Protein AF-A0A381L878-F1 (afdb_monomer_lite)

Radius of gyration: 31.37 Å; chains: 1; bounding box: 64×78×71 Å

pLDDT: mean 72.98, std 20.97, range [26.59, 93.62]

Foldseek 3Di:
DDDDDDDDDDDDDDDPDDPPDPPDPDDDDDDDDDDDDDDDDDDPDPPLRVLLVVLVVLADPVLVVVVVVVVVCVVVLQPPPPPPQDCWDDQDNDTAHSLLVSLLVSCCVPVNDVPLVVSCVSSVPDDSVSSNSVSVVVVVVLVVVPPPDPPDDSPVPPPPDPDDPPSVVVSSVSNVSNVVSVVVVVVVVVLCVVPPPPSDDDPVSVVVVVVVVVVVVVVVVVCVVCVPVPPPPD

Sequence (234 aa):
MESCSKLNHSSAGYVVAAVDNFEPLTLPTQGKPCKKRQPKKKRTLEGCEIRSKRLRPYHSYEYRSILNTEIQHAACKSTQNDLPRPHNSQIGLSIWSTEEKHAFFEALASLGRDSVEEIARRIKTKSQLEVQEYISVLLSSIKQLKPHSSALLPIFEIPFATEISDKCCAILEISSDAISANQECAEVEIEKEKWGNIWLITNDICQQLDTRKKLVREAESIKKKLPAANIFNL

Secondary structure (DSSP, 8-state):
--------------------------------PPP-----------HHHHHHHHHGGG--HHHHHHHHHHHHHHHH----TTSPPPPPEEETTEEE-HHHHHHHHHHHHHH-TT-HHHHHHHHSSS-HHHHHHHHHHHHHHHHHTTTT-TTS--TTTS-TT-PPPHHHHHHHHHHHHHHHHHHHHHHHHHHHHHHGGGSS--HHHHHHHHHHHHHHHHHHHHHHH-GGGGG---

Structure (mmCIF, N/CA/C/O backbone):
data_AF-A0A381L878-F1
#
_entry.id   AF-A0A381L878-F1
#
loop_
_atom_site.group_PDB
_atom_site.id
_atom_site.type_symbol
_atom_site.label_atom_id
_atom_site.label_alt_id
_atom_site.label_comp_id
_atom_site.label_asym_id
_atom_site.label_entity_id
_atom_site.label_seq_id
_atom_site.pdbx_PDB_ins_code
_atom_site.Cartn_x
_atom_site.Cartn_y
_atom_site.Cartn_z
_atom_site.occupancy
_atom_site.B_iso_or_equiv
_atom_site.auth_seq_id
_atom_site.auth_comp_id
_atom_site.auth_asym_id
_atom_site.auth_atom_id
_atom_site.pdbx_PDB_model_num
ATOM 1 N N . MET A 1 1 ? 36.277 20.416 6.375 1.00 34.75 1 MET A N 1
ATOM 2 C CA . MET A 1 1 ? 36.768 20.107 7.733 1.00 34.75 1 MET A CA 1
ATOM 3 C C . MET A 1 1 ? 35.553 19.639 8.516 1.00 34.75 1 MET A C 1
ATOM 5 O O . MET A 1 1 ? 34.728 20.455 8.881 1.00 34.75 1 MET A O 1
ATOM 9 N N . GLU A 1 2 ? 35.165 18.381 8.328 1.00 36.91 2 GLU A N 1
ATOM 10 C CA . GLU A 1 2 ? 35.594 17.203 9.113 1.00 36.91 2 GLU A CA 1
ATOM 11 C C . GLU A 1 2 ? 34.580 16.884 10.219 1.00 36.91 2 GLU A C 1
ATOM 13 O O . GLU A 1 2 ? 34.588 17.509 11.272 1.00 36.91 2 GLU A O 1
ATOM 18 N N . SER A 1 3 ? 33.717 15.892 9.969 1.00 32.38 3 SER A N 1
ATOM 19 C CA . SER A 1 3 ? 33.435 14.785 10.903 1.00 32.38 3 SER A CA 1
ATOM 20 C C . SER A 1 3 ? 32.237 13.964 10.423 1.00 32.38 3 SER A C 1
ATOM 22 O O . SER A 1 3 ? 31.101 14.210 10.809 1.00 32.38 3 SER A O 1
ATOM 24 N N . CYS A 1 4 ? 32.502 12.937 9.616 1.00 31.53 4 CYS A N 1
ATOM 25 C CA . CYS A 1 4 ? 31.646 11.754 9.552 1.00 31.53 4 CYS A CA 1
ATOM 26 C C . CYS A 1 4 ? 32.502 10.567 9.983 1.00 31.53 4 CYS A C 1
ATOM 28 O O . CYS A 1 4 ? 33.225 9.969 9.189 1.00 31.53 4 CYS A O 1
ATOM 30 N N . SER A 1 5 ? 32.452 10.269 11.277 1.00 38.56 5 SER A N 1
ATOM 31 C CA . SER A 1 5 ? 33.152 9.144 11.880 1.00 38.56 5 SER A CA 1
ATOM 32 C C . SER A 1 5 ? 32.189 7.972 12.039 1.00 38.56 5 SER A C 1
ATOM 34 O O . SER A 1 5 ? 31.341 7.985 12.921 1.00 38.56 5 SER A O 1
ATOM 36 N N . LYS A 1 6 ? 32.400 6.960 11.194 1.00 37.09 6 LYS A N 1
ATOM 37 C CA . LYS A 1 6 ? 32.361 5.522 11.509 1.00 37.09 6 LYS A CA 1
ATOM 38 C C . LYS A 1 6 ? 31.070 4.968 12.131 1.00 37.09 6 LYS A C 1
ATOM 40 O O . LYS A 1 6 ? 30.894 4.982 13.345 1.00 37.09 6 LYS A O 1
ATOM 45 N N . LEU A 1 7 ? 30.280 4.283 11.304 1.00 36.69 7 LEU A N 1
ATOM 46 C CA . LEU A 1 7 ? 29.522 3.114 11.750 1.00 36.69 7 LEU A CA 1
ATOM 47 C C . LEU A 1 7 ? 30.042 1.884 11.009 1.00 36.69 7 LEU A C 1
ATOM 49 O O . LEU A 1 7 ? 30.117 1.844 9.783 1.00 36.69 7 LEU A O 1
ATOM 53 N N . ASN A 1 8 ? 30.502 0.933 11.814 1.00 34.62 8 ASN A N 1
ATOM 54 C CA . ASN A 1 8 ? 31.202 -0.273 11.417 1.00 34.62 8 ASN A CA 1
ATOM 55 C C . ASN A 1 8 ? 30.280 -1.220 10.642 1.00 34.62 8 ASN A C 1
ATOM 57 O O . ASN A 1 8 ? 29.179 -1.533 11.091 1.00 34.62 8 ASN A O 1
ATOM 61 N N . HIS A 1 9 ? 30.784 -1.746 9.527 1.00 33.09 9 HIS A N 1
ATOM 62 C CA . HIS A 1 9 ? 30.236 -2.934 8.889 1.00 33.09 9 HIS A CA 1
ATOM 63 C C . HIS A 1 9 ? 30.446 -4.143 9.807 1.00 33.09 9 HIS A C 1
ATOM 65 O O . HIS A 1 9 ? 31.564 -4.633 9.956 1.00 33.09 9 HIS A O 1
ATOM 71 N N . SER A 1 10 ? 29.365 -4.627 10.417 1.00 30.66 10 SER A N 1
ATOM 72 C CA . SER A 1 10 ? 29.313 -5.977 10.969 1.00 30.66 10 SER A CA 1
ATOM 73 C C . SER A 1 10 ? 28.662 -6.882 9.928 1.00 30.66 10 SER A C 1
ATOM 75 O O . SER A 1 10 ? 27.463 -6.811 9.672 1.00 30.66 10 SER A O 1
ATOM 77 N N . SER A 1 11 ? 29.502 -7.680 9.274 1.00 35.81 11 SER A N 1
ATOM 78 C CA . SER A 1 11 ? 29.112 -8.782 8.401 1.00 35.81 11 SER A CA 1
ATOM 79 C C . SER A 1 11 ? 28.447 -9.871 9.245 1.00 35.81 11 SER A C 1
ATOM 81 O O . SER A 1 11 ? 29.134 -10.728 9.800 1.00 35.81 11 SER A O 1
ATOM 83 N N . ALA A 1 12 ? 27.120 -9.846 9.340 1.00 29.45 12 ALA A N 1
ATOM 84 C CA . ALA A 1 12 ? 26.337 -10.961 9.857 1.00 29.45 12 ALA A CA 1
ATOM 85 C C . ALA A 1 12 ? 25.787 -11.758 8.669 1.00 29.45 12 ALA A C 1
ATOM 87 O O . ALA A 1 12 ? 24.927 -11.285 7.928 1.00 29.45 12 ALA A O 1
ATOM 88 N N . GLY A 1 13 ? 26.339 -12.956 8.465 1.00 27.28 13 GLY A N 1
ATOM 89 C CA . GLY A 1 13 ? 25.845 -13.915 7.486 1.00 27.28 13 GL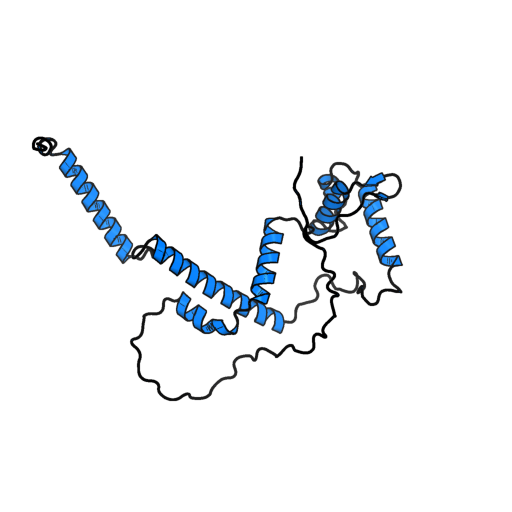Y A CA 1
ATOM 90 C C . GLY A 1 13 ? 24.386 -14.264 7.766 1.00 27.28 13 GLY A C 1
ATOM 91 O O . GLY A 1 13 ? 24.031 -14.644 8.881 1.00 27.28 13 GLY A O 1
ATOM 92 N N . TYR A 1 14 ? 23.546 -14.129 6.745 1.00 28.59 14 TYR A N 1
ATOM 93 C CA . TYR A 1 14 ? 22.165 -14.579 6.789 1.00 28.59 14 TYR A CA 1
ATOM 94 C C . TYR A 1 14 ? 22.152 -16.103 6.653 1.00 28.59 14 TYR A C 1
ATOM 96 O O . TYR A 1 14 ? 22.354 -16.654 5.571 1.00 28.59 14 TYR A O 1
ATOM 104 N N . VAL A 1 15 ? 21.970 -16.791 7.778 1.00 30.86 15 VAL A N 1
ATOM 105 C CA . VAL A 1 15 ? 21.621 -18.210 7.792 1.00 30.86 15 VAL A CA 1
ATOM 106 C C . VAL A 1 15 ? 20.140 -18.284 7.435 1.00 30.86 15 VAL A C 1
ATOM 108 O O . VAL A 1 15 ? 19.299 -17.773 8.172 1.00 30.86 15 VAL A O 1
ATOM 111 N N . VAL A 1 16 ? 19.830 -18.891 6.290 1.00 31.66 16 VAL A N 1
ATOM 112 C CA . VAL A 1 16 ? 18.461 -19.227 5.889 1.00 31.66 16 VAL A CA 1
ATOM 113 C C . VAL A 1 16 ? 17.936 -20.246 6.899 1.00 31.66 16 VAL A C 1
ATOM 115 O O . VAL A 1 16 ? 18.234 -21.436 6.815 1.00 31.66 16 VAL A O 1
ATOM 118 N N . ALA A 1 17 ? 17.211 -19.764 7.905 1.00 26.59 17 ALA A N 1
ATOM 119 C CA . ALA A 1 17 ? 16.444 -20.621 8.790 1.00 26.59 17 ALA A CA 1
ATOM 120 C C . ALA A 1 17 ? 15.245 -21.148 7.996 1.00 26.59 17 ALA A C 1
ATOM 122 O O . ALA A 1 17 ? 14.457 -20.373 7.452 1.00 26.59 17 ALA A O 1
ATOM 123 N N . ALA A 1 18 ? 15.161 -22.473 7.898 1.00 26.84 18 ALA A N 1
ATOM 124 C CA . ALA A 1 18 ? 14.039 -23.184 7.317 1.00 26.84 18 ALA A CA 1
ATOM 125 C C . ALA A 1 18 ? 12.716 -22.650 7.886 1.00 26.84 18 ALA A C 1
ATOM 127 O O . ALA A 1 18 ? 12.539 -22.545 9.101 1.00 26.84 18 ALA A O 1
ATOM 128 N N . VAL A 1 19 ? 11.794 -22.318 6.986 1.00 36.72 19 VAL A N 1
ATOM 129 C CA . VAL A 1 19 ? 10.409 -21.933 7.279 1.00 36.72 19 VAL A CA 1
ATOM 130 C C . VAL A 1 19 ? 9.580 -23.160 7.669 1.00 36.72 19 VAL A C 1
ATOM 132 O O . VAL A 1 19 ? 8.539 -23.433 7.091 1.00 36.72 19 VAL A O 1
ATOM 135 N N . ASP A 1 20 ? 10.038 -23.894 8.676 1.00 31.22 20 ASP A N 1
ATOM 136 C CA . ASP A 1 20 ? 9.303 -24.995 9.291 1.00 31.22 20 ASP A CA 1
ATOM 137 C C . ASP A 1 20 ? 8.952 -24.583 10.717 1.00 31.22 20 ASP A C 1
ATOM 139 O O . ASP A 1 20 ? 9.600 -25.024 11.656 1.00 31.22 20 ASP A O 1
ATOM 143 N N . ASN A 1 21 ? 8.002 -23.652 10.869 1.00 35.38 21 ASN A N 1
ATOM 144 C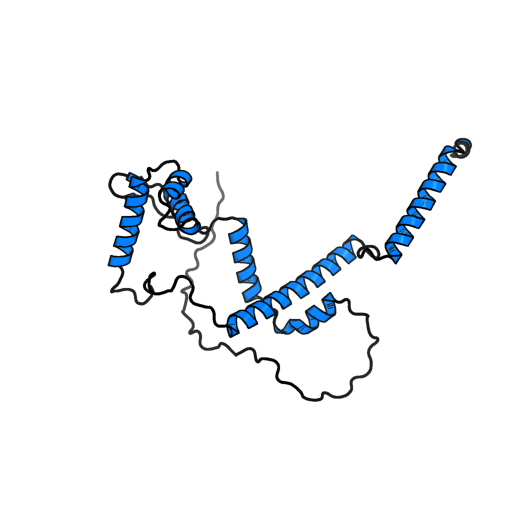 CA . ASN A 1 21 ? 7.183 -23.458 12.078 1.00 35.38 21 ASN A CA 1
ATOM 145 C C . ASN A 1 21 ? 6.173 -22.322 11.847 1.00 35.38 21 ASN A C 1
ATOM 147 O O . ASN A 1 21 ? 6.230 -21.264 12.472 1.00 35.38 21 ASN A O 1
ATOM 151 N N . PHE A 1 22 ? 5.227 -22.535 10.933 1.00 36.00 22 PHE A N 1
ATOM 152 C CA . PHE A 1 22 ? 3.986 -21.765 10.947 1.00 36.00 22 PHE A CA 1
ATOM 153 C C . PHE A 1 22 ? 3.012 -22.518 11.852 1.00 36.00 22 PHE A C 1
ATOM 155 O O . PHE A 1 22 ? 2.342 -23.451 11.413 1.00 36.00 22 PHE A O 1
ATOM 162 N N . GLU A 1 23 ? 2.987 -22.175 13.140 1.00 37.69 23 GLU A N 1
ATOM 163 C CA . GLU A 1 23 ? 1.947 -22.676 14.035 1.00 37.69 23 GLU A CA 1
ATOM 164 C C . GLU A 1 23 ? 0.612 -22.084 13.547 1.00 37.69 23 GLU A C 1
ATOM 166 O O . GLU A 1 23 ? 0.454 -20.859 13.515 1.00 37.69 23 GLU A O 1
ATOM 171 N N . PRO A 1 24 ? -0.331 -22.908 13.057 1.00 36.44 24 PRO A N 1
ATOM 172 C CA . PRO A 1 24 ? -1.528 -22.392 12.422 1.00 36.44 24 PRO A CA 1
ATOM 173 C C . PRO A 1 24 ? -2.387 -21.693 13.473 1.00 36.44 24 PRO A C 1
ATOM 175 O O . PRO A 1 24 ? -2.841 -22.319 14.432 1.00 36.44 24 PRO A O 1
ATOM 178 N N . LEU A 1 25 ? -2.647 -20.398 13.268 1.00 42.81 25 LEU A N 1
ATOM 179 C CA . LEU A 1 25 ? -3.656 -19.662 14.022 1.00 42.81 25 LEU A CA 1
ATOM 180 C C . LEU A 1 25 ? -4.995 -20.388 13.850 1.00 42.81 25 LEU A C 1
ATOM 182 O O . LEU A 1 25 ? -5.629 -20.348 12.795 1.00 42.81 25 LEU A O 1
ATOM 186 N N . THR A 1 26 ? -5.397 -21.117 14.887 1.00 43.50 26 THR A N 1
ATOM 187 C CA . THR A 1 26 ? -6.633 -21.891 14.896 1.00 43.50 26 THR A CA 1
ATOM 188 C C . THR A 1 26 ? -7.825 -20.950 14.824 1.00 43.50 26 THR A C 1
ATOM 190 O O . THR A 1 26 ? -8.004 -20.097 15.698 1.00 43.50 26 THR A O 1
ATOM 193 N N . LEU A 1 27 ? -8.673 -21.145 13.813 1.00 42.84 27 LEU A N 1
ATOM 194 C CA . LEU A 1 27 ? -9.993 -20.529 13.755 1.00 42.84 27 LEU A CA 1
ATOM 195 C C . LEU A 1 27 ? -10.791 -20.896 15.020 1.00 42.84 27 LEU A C 1
ATOM 197 O O . LEU A 1 27 ? -10.691 -22.030 15.507 1.00 42.84 27 LEU A O 1
ATOM 201 N N . PRO A 1 28 ? -11.586 -19.965 15.572 1.00 39.03 28 PRO A N 1
ATOM 202 C CA . PRO A 1 28 ? -12.268 -20.182 16.837 1.00 39.03 28 PRO A CA 1
ATOM 203 C C . PRO A 1 28 ? -13.277 -21.331 16.718 1.00 39.03 28 PRO A C 1
ATOM 205 O O . PRO A 1 28 ? -14.335 -21.201 16.106 1.00 39.03 28 PRO A O 1
ATOM 208 N N . THR A 1 29 ? -12.948 -22.459 17.348 1.00 38.47 29 THR A N 1
ATOM 209 C CA . THR A 1 29 ? -13.872 -23.574 17.573 1.00 38.47 29 THR A CA 1
ATOM 210 C C . THR A 1 29 ? -14.670 -23.297 18.847 1.00 38.47 29 THR A C 1
ATOM 212 O O . THR A 1 29 ? -14.118 -22.932 19.887 1.00 38.47 29 THR A O 1
ATOM 215 N N . GLN A 1 30 ? -15.990 -23.430 18.747 1.00 48.00 30 GLN A N 1
ATOM 216 C CA . GLN A 1 30 ? -16.963 -23.154 19.803 1.00 48.00 30 GLN A CA 1
ATOM 217 C C . GLN A 1 30 ? -16.756 -24.037 21.051 1.00 48.00 30 GLN A C 1
ATOM 219 O O . GLN A 1 30 ? -16.757 -25.260 20.965 1.00 48.00 30 GLN A O 1
ATOM 224 N N . GLY A 1 31 ? -16.705 -23.386 22.220 1.00 39.84 31 GLY A N 1
ATOM 225 C CA . GLY A 1 31 ? -17.329 -23.871 23.457 1.00 39.84 31 GLY A CA 1
ATOM 226 C C . GLY A 1 31 ? -16.491 -24.703 24.440 1.00 39.84 31 GLY A C 1
ATOM 227 O O . GLY A 1 31 ? -16.380 -25.916 24.305 1.00 39.84 31 GLY A O 1
ATOM 228 N N . LYS A 1 32 ? -16.085 -24.078 25.559 1.00 36.22 32 LYS A N 1
ATOM 229 C CA . LYS A 1 32 ? -16.027 -24.725 26.890 1.00 36.22 32 LYS A CA 1
ATOM 230 C C . LYS A 1 32 ? -16.524 -23.753 27.974 1.00 36.22 32 LYS A C 1
ATOM 232 O O . LYS A 1 32 ? -16.201 -22.565 27.903 1.00 36.22 32 LYS A O 1
ATOM 237 N N . PRO A 1 33 ? -17.299 -24.210 28.978 1.00 37.00 33 PRO A N 1
ATOM 238 C CA . PRO A 1 33 ? -17.872 -23.327 29.984 1.00 37.00 33 PRO A CA 1
ATOM 239 C C . PRO A 1 33 ? -16.839 -23.025 31.077 1.00 37.00 33 PRO A C 1
ATOM 241 O O . PRO A 1 33 ? -16.348 -23.928 31.754 1.00 37.00 33 PRO A O 1
ATOM 244 N N . CYS A 1 34 ? -16.527 -21.744 31.277 1.00 36.88 34 CYS A N 1
ATOM 245 C CA . CYS A 1 34 ? -15.648 -21.286 32.353 1.00 36.88 34 CYS A CA 1
ATOM 246 C C . CYS A 1 34 ? -16.447 -20.679 33.517 1.00 36.88 34 CYS A C 1
ATOM 248 O O . CYS A 1 34 ? -17.407 -19.933 33.337 1.00 36.88 34 CYS A O 1
ATOM 250 N N . LYS A 1 35 ? -16.023 -21.058 34.726 1.00 41.09 35 LYS A N 1
ATOM 251 C CA . LYS A 1 35 ? -16.680 -20.891 36.031 1.00 41.09 35 LYS A CA 1
ATOM 252 C C . LYS A 1 35 ? -17.023 -19.431 36.379 1.00 41.09 35 LYS A C 1
ATOM 254 O O . LYS A 1 35 ? -16.283 -18.504 36.055 1.00 41.09 35 LYS A O 1
ATOM 259 N N . LYS A 1 36 ? -18.140 -19.261 37.103 1.00 39.31 36 LYS A N 1
ATOM 260 C CA . LYS A 1 36 ? -18.730 -17.979 37.529 1.00 39.31 36 LYS A CA 1
ATOM 261 C C . LYS A 1 36 ? -17.716 -17.112 38.293 1.00 39.31 36 LYS A C 1
ATOM 263 O O . LYS A 1 36 ? -17.326 -17.444 39.409 1.00 39.31 36 LYS A O 1
ATOM 268 N N . ARG A 1 37 ? -17.318 -15.985 37.693 1.00 49.59 37 ARG A N 1
ATOM 269 C CA . ARG A 1 37 ? -16.545 -14.907 38.330 1.00 49.59 37 ARG A CA 1
ATOM 270 C C . ARG A 1 37 ? -17.494 -13.799 38.801 1.00 49.59 37 ARG A C 1
ATOM 272 O O . ARG A 1 37 ? -18.422 -13.437 38.085 1.00 49.59 37 ARG A O 1
ATOM 279 N N . GLN A 1 38 ? -17.240 -13.291 40.007 1.00 45.56 38 GLN A N 1
ATOM 280 C CA . GLN A 1 38 ? -17.982 -12.216 40.683 1.00 45.56 38 GLN A CA 1
ATOM 281 C C . GLN A 1 38 ? -18.116 -10.949 39.806 1.00 45.56 38 GLN A C 1
ATOM 283 O O . GLN A 1 38 ? -17.193 -10.642 39.040 1.00 45.56 38 GLN A O 1
ATOM 288 N N . PRO A 1 39 ? -19.224 -10.187 39.913 1.00 34.31 39 PRO A N 1
ATOM 289 C CA . PRO A 1 39 ? -19.508 -9.074 39.017 1.00 34.31 39 PRO A CA 1
ATOM 290 C C . PRO A 1 39 ? -18.647 -7.860 39.382 1.00 34.31 39 PRO A C 1
ATOM 292 O O . PRO A 1 39 ? -18.886 -7.170 40.370 1.00 34.31 39 PRO A O 1
ATOM 295 N N . LYS A 1 40 ? -17.640 -7.564 38.557 1.00 44.50 40 LYS A N 1
ATOM 296 C CA . LYS A 1 40 ? -16.977 -6.254 38.580 1.00 44.50 40 LYS A CA 1
ATOM 297 C C . LYS A 1 40 ? -17.911 -5.225 37.935 1.00 44.50 40 LYS A C 1
ATOM 299 O O . LYS A 1 40 ? -18.482 -5.503 36.881 1.00 44.50 40 LYS A O 1
ATOM 304 N N . LYS A 1 41 ? -18.058 -4.053 38.574 1.00 38.91 41 LYS A N 1
ATOM 305 C CA . LYS A 1 41 ? -18.787 -2.870 38.070 1.00 38.91 41 LYS A CA 1
ATOM 306 C C . LYS A 1 41 ? -18.537 -2.716 36.563 1.00 38.91 41 LYS A C 1
ATOM 308 O O . LYS A 1 41 ? -17.391 -2.530 36.151 1.00 38.91 41 LYS A O 1
ATOM 313 N N . LYS A 1 42 ? -19.594 -2.840 35.751 1.00 38.47 42 LYS A N 1
ATOM 314 C CA . LYS A 1 42 ? -19.522 -2.684 34.293 1.00 38.47 42 LYS A CA 1
ATOM 315 C C . LYS A 1 42 ? -19.124 -1.239 33.992 1.00 38.47 42 LYS A C 1
ATOM 317 O O . LYS A 1 42 ? -19.954 -0.344 34.084 1.00 38.47 42 LYS A O 1
ATOM 322 N N . ARG A 1 43 ? -17.851 -1.006 33.665 1.00 46.62 43 ARG A N 1
ATOM 323 C CA . ARG A 1 43 ? -17.463 0.192 32.913 1.00 46.62 43 ARG A CA 1
ATOM 324 C C . ARG A 1 43 ? -18.204 0.102 31.579 1.00 46.62 43 ARG A C 1
ATOM 326 O O . ARG A 1 43 ? -18.128 -0.949 30.941 1.00 46.62 43 ARG A O 1
ATOM 333 N N . THR A 1 44 ? -18.948 1.138 31.196 1.00 47.12 44 THR A N 1
ATOM 334 C CA . THR A 1 44 ? -19.461 1.260 29.827 1.00 47.12 44 THR A CA 1
ATOM 335 C C . THR A 1 44 ? -18.234 1.335 28.937 1.00 47.12 44 THR A C 1
ATOM 337 O O . THR A 1 44 ? -17.505 2.320 28.955 1.00 47.12 44 THR A O 1
ATOM 340 N N . LEU A 1 45 ? -17.927 0.223 28.285 1.00 56.12 45 LEU A N 1
ATOM 341 C CA . LEU A 1 45 ? -16.833 0.144 27.339 1.00 56.12 45 LEU A CA 1
ATOM 342 C C . LEU A 1 45 ? -17.290 0.876 26.087 1.00 56.12 45 LEU A C 1
ATOM 344 O O . LEU A 1 45 ? -18.346 0.541 25.549 1.00 56.12 45 LEU A O 1
ATOM 348 N N . GLU A 1 46 ? -16.530 1.875 25.653 1.00 66.19 46 GLU A N 1
ATOM 349 C CA . GLU A 1 46 ? -16.764 2.469 24.342 1.00 66.19 46 GLU A CA 1
ATOM 350 C C . GLU A 1 46 ? -16.599 1.410 23.249 1.00 66.19 46 GLU A C 1
ATOM 352 O O . GLU A 1 46 ? -15.903 0.405 23.431 1.00 66.19 46 GLU A O 1
ATOM 357 N N . GLY A 1 47 ? -17.284 1.611 22.120 1.00 71.31 47 GLY A N 1
ATOM 358 C CA . GLY A 1 47 ? -17.339 0.629 21.033 1.00 71.31 47 GLY A CA 1
ATOM 359 C C . GLY A 1 47 ? -15.951 0.173 20.574 1.00 71.31 47 GLY A C 1
ATOM 360 O O . GLY A 1 47 ? -15.735 -1.030 20.392 1.00 71.31 47 GLY A O 1
ATOM 361 N N . CYS A 1 48 ? -14.995 1.105 20.508 1.00 76.12 48 CYS A N 1
ATOM 362 C CA . CYS A 1 48 ? -13.608 0.826 20.148 1.00 76.12 48 CYS A CA 1
ATOM 363 C C . CYS A 1 48 ? -12.934 -0.138 21.145 1.00 76.12 48 CYS A C 1
ATOM 365 O O . CYS A 1 48 ? -12.318 -1.120 20.734 1.00 76.12 48 CYS A O 1
ATOM 367 N N . GLU A 1 49 ? -13.124 0.037 22.461 1.00 79.25 49 GLU A N 1
ATOM 368 C CA . GLU A 1 49 ? -12.533 -0.832 23.491 1.00 79.25 49 GLU A CA 1
ATOM 369 C C . GLU A 1 49 ? -13.090 -2.263 23.458 1.00 79.25 49 GLU A C 1
ATOM 371 O O . GLU A 1 49 ? -12.393 -3.222 23.806 1.00 79.25 49 GLU A O 1
ATOM 376 N N . ILE A 1 50 ? -14.359 -2.427 23.075 1.00 82.44 50 ILE A N 1
ATOM 377 C CA . ILE A 1 50 ? -14.985 -3.748 22.925 1.00 82.44 50 ILE A CA 1
ATOM 378 C C . ILE A 1 50 ? -14.401 -4.455 21.700 1.00 82.44 50 ILE A C 1
ATOM 380 O O . ILE A 1 50 ? -14.015 -5.627 21.784 1.00 82.44 50 ILE A O 1
ATOM 384 N N . ARG A 1 51 ? -14.313 -3.736 20.574 1.00 82.94 51 ARG A N 1
ATOM 385 C CA . ARG A 1 51 ? -13.770 -4.255 19.316 1.00 82.94 51 ARG A CA 1
ATOM 386 C C . ARG A 1 51 ? -12.296 -4.626 19.468 1.00 82.94 51 ARG A C 1
ATOM 388 O O . ARG A 1 51 ? -11.934 -5.757 19.141 1.00 82.94 51 ARG A O 1
ATOM 395 N N . SER A 1 52 ? -11.479 -3.748 20.052 1.00 84.88 52 SER A N 1
ATOM 396 C CA . SER A 1 52 ? -10.051 -4.000 20.267 1.00 84.88 52 SER A CA 1
ATOM 397 C C . SER A 1 52 ? -9.826 -5.205 21.172 1.00 84.88 52 SER A C 1
ATOM 399 O O . SER A 1 52 ? -9.053 -6.088 20.815 1.00 84.88 52 SER A O 1
ATOM 401 N N . LYS A 1 53 ? -10.562 -5.338 22.289 1.00 86.56 53 LYS A N 1
ATOM 402 C CA . LYS A 1 53 ? -10.472 -6.506 23.191 1.00 86.56 53 LYS A CA 1
ATOM 403 C C . LYS A 1 53 ? -10.764 -7.832 22.501 1.00 86.56 53 LYS A C 1
ATOM 405 O O . LYS A 1 53 ? -10.076 -8.809 22.791 1.00 86.56 53 LYS A O 1
ATOM 410 N N . ARG A 1 54 ? -11.758 -7.872 21.611 1.00 87.00 54 ARG A N 1
ATOM 411 C CA . ARG A 1 54 ? -12.103 -9.078 20.847 1.00 87.00 54 ARG A CA 1
ATOM 412 C C . ARG A 1 54 ? -11.003 -9.461 19.854 1.00 87.00 54 ARG A C 1
ATOM 414 O O . ARG A 1 54 ? -10.767 -10.646 19.651 1.00 87.00 54 ARG A O 1
ATOM 421 N N . LEU A 1 55 ? -10.346 -8.469 19.259 1.00 88.75 55 LEU A N 1
ATOM 422 C CA . LEU A 1 55 ? -9.374 -8.660 18.182 1.00 88.75 55 LEU A CA 1
ATOM 423 C C . LEU A 1 55 ? -7.914 -8.730 18.654 1.00 88.75 55 LEU A C 1
ATOM 425 O O . LEU A 1 55 ? -7.040 -9.033 17.848 1.00 88.75 55 LEU A O 1
ATOM 429 N N . ARG A 1 56 ? -7.641 -8.536 19.955 1.00 85.81 56 ARG A N 1
ATOM 430 C CA . ARG A 1 56 ? -6.286 -8.629 20.542 1.00 85.81 56 ARG A CA 1
ATOM 431 C C . ARG A 1 56 ? -5.456 -9.827 20.066 1.00 85.81 56 ARG A C 1
ATOM 433 O O . ARG A 1 56 ? -4.284 -9.602 19.786 1.00 85.81 56 ARG A O 1
ATOM 440 N N . PRO A 1 57 ? -5.997 -11.060 19.967 1.00 88.06 57 PRO A N 1
ATOM 441 C CA . PRO A 1 57 ? -5.195 -12.216 19.560 1.00 88.06 57 PRO A CA 1
ATOM 442 C C . PRO A 1 57 ? -4.642 -12.123 18.133 1.00 88.06 57 PRO A C 1
ATOM 444 O O . PRO A 1 57 ? -3.670 -12.795 17.820 1.00 88.06 57 PRO A O 1
ATOM 447 N N . TYR A 1 58 ? -5.254 -11.303 17.280 1.00 88.44 58 TYR A N 1
ATOM 448 C CA . TYR A 1 58 ? -4.916 -11.194 15.861 1.00 88.44 58 TYR A CA 1
ATOM 449 C C . TYR A 1 58 ? -4.055 -9.970 15.535 1.00 88.44 58 TYR A C 1
ATOM 451 O O . TYR A 1 58 ? -3.716 -9.734 14.374 1.00 88.44 58 TYR A O 1
ATOM 459 N N . HIS A 1 59 ? -3.696 -9.181 16.550 1.00 88.50 59 HIS A N 1
ATOM 460 C CA . HIS A 1 59 ? -2.805 -8.046 16.384 1.00 88.50 59 HIS A CA 1
ATOM 461 C C . HIS A 1 59 ? -1.363 -8.535 16.184 1.00 88.50 59 HIS A C 1
ATOM 463 O O . HIS A 1 59 ? -0.671 -8.879 17.143 1.00 88.50 59 HIS A O 1
ATOM 469 N N . SER A 1 60 ? -0.910 -8.542 14.931 1.00 90.19 60 SER A N 1
ATOM 470 C CA . SER A 1 60 ? 0.446 -8.943 14.553 1.00 90.19 60 SER A CA 1
ATOM 471 C C . SER A 1 60 ? 1.365 -7.728 14.396 1.00 90.19 60 SER A C 1
ATOM 473 O O . SER A 1 60 ? 1.074 -6.803 13.634 1.00 90.19 60 SER A O 1
ATOM 475 N N . TYR A 1 61 ? 2.494 -7.736 15.111 1.00 89.50 61 TYR A N 1
ATOM 476 C CA . TYR A 1 61 ? 3.531 -6.705 14.986 1.00 89.50 61 TYR A CA 1
ATOM 477 C C . TYR A 1 61 ? 4.285 -6.803 13.657 1.00 89.50 61 TYR A C 1
ATOM 479 O O . TYR A 1 61 ? 4.569 -5.773 13.049 1.00 89.50 61 TYR A O 1
ATOM 487 N N . GLU A 1 62 ? 4.532 -8.022 13.175 1.00 89.88 62 GLU A N 1
ATOM 488 C CA . GLU A 1 62 ? 5.173 -8.266 11.878 1.00 89.88 62 GLU A CA 1
ATOM 489 C C . GLU A 1 62 ? 4.324 -7.705 10.737 1.00 89.88 62 GLU A C 1
ATOM 491 O O . GLU A 1 62 ? 4.814 -6.962 9.889 1.00 89.88 62 GLU A O 1
ATOM 496 N N . TYR A 1 63 ? 3.013 -7.965 10.776 1.00 90.38 63 TYR A N 1
ATOM 497 C CA . TYR A 1 63 ? 2.085 -7.422 9.787 1.00 90.38 63 TYR A CA 1
ATOM 498 C C . TYR A 1 63 ? 2.059 -5.888 9.813 1.00 90.38 63 TYR A C 1
ATOM 500 O O . TYR A 1 63 ? 2.101 -5.251 8.764 1.00 90.38 63 TYR A O 1
ATOM 508 N N . ARG A 1 64 ? 2.066 -5.274 11.006 1.00 92.06 64 ARG A N 1
ATOM 509 C CA . ARG A 1 64 ? 2.147 -3.812 11.148 1.00 92.06 64 ARG A CA 1
ATOM 510 C C . ARG A 1 64 ? 3.437 -3.240 10.551 1.00 92.06 64 ARG A C 1
ATOM 512 O O . ARG A 1 64 ? 3.394 -2.164 9.963 1.00 92.06 64 ARG A O 1
ATOM 519 N N . SER A 1 65 ? 4.567 -3.927 10.721 1.00 92.44 65 SER A N 1
ATOM 520 C CA . SER A 1 65 ? 5.854 -3.517 10.148 1.00 92.44 65 SER A CA 1
ATOM 521 C C . SER A 1 65 ? 5.786 -3.487 8.620 1.00 92.44 65 SER A C 1
ATOM 523 O O . SER A 1 65 ? 6.053 -2.451 8.015 1.00 92.44 65 SER A O 1
ATOM 525 N N . ILE A 1 66 ? 5.312 -4.582 8.014 1.00 90.81 66 ILE A N 1
ATOM 526 C CA . ILE A 1 66 ? 5.126 -4.701 6.561 1.00 90.81 66 ILE A CA 1
ATOM 527 C C . ILE A 1 66 ? 4.172 -3.615 6.050 1.00 90.81 66 ILE A C 1
ATOM 529 O O . ILE A 1 66 ? 4.501 -2.891 5.116 1.00 90.81 66 ILE A O 1
ATOM 533 N N . LEU A 1 67 ? 3.022 -3.443 6.707 1.00 91.12 67 LEU A N 1
ATOM 534 C CA . LEU A 1 67 ? 2.035 -2.429 6.340 1.00 91.12 67 LEU A CA 1
ATOM 535 C C . LEU A 1 67 ? 2.624 -1.012 6.368 1.00 91.12 67 LEU A C 1
ATOM 537 O O . LEU A 1 67 ? 2.376 -0.224 5.461 1.00 91.12 67 LEU A O 1
ATOM 541 N N . ASN A 1 68 ? 3.415 -0.677 7.388 1.00 92.38 68 ASN A N 1
ATOM 542 C CA . ASN A 1 68 ? 4.057 0.633 7.471 1.00 92.38 68 ASN A CA 1
ATOM 543 C C . ASN A 1 68 ? 5.050 0.856 6.327 1.00 92.38 68 ASN A C 1
ATOM 545 O O . ASN A 1 68 ? 5.076 1.952 5.769 1.00 92.38 68 ASN A O 1
ATOM 549 N N . THR A 1 69 ? 5.832 -0.160 5.961 1.00 88.56 69 THR A N 1
ATOM 550 C CA . THR A 1 69 ? 6.734 -0.098 4.803 1.00 88.56 69 THR A CA 1
ATOM 551 C C . THR A 1 69 ? 5.955 0.169 3.518 1.00 88.56 69 THR A C 1
ATOM 553 O O . THR A 1 69 ? 6.296 1.095 2.783 1.00 88.56 69 THR A O 1
ATOM 556 N N . GLU A 1 70 ? 4.855 -0.551 3.291 1.00 86.88 70 GLU A N 1
ATOM 557 C CA . GLU A 1 70 ? 3.996 -0.351 2.117 1.00 86.88 70 GLU A CA 1
ATOM 558 C C . GLU A 1 70 ? 3.345 1.039 2.093 1.00 86.88 70 GLU A C 1
ATOM 560 O O . GLU A 1 70 ? 3.274 1.678 1.044 1.00 86.88 70 GLU A O 1
ATOM 565 N N . ILE A 1 71 ? 2.932 1.568 3.250 1.00 90.12 71 ILE A N 1
ATOM 566 C CA . ILE A 1 71 ? 2.414 2.940 3.363 1.00 90.12 71 ILE A CA 1
ATOM 567 C C . ILE A 1 71 ? 3.490 3.961 2.975 1.00 90.12 71 ILE A C 1
ATOM 569 O O . ILE A 1 71 ? 3.197 4.899 2.231 1.00 90.12 71 ILE A O 1
ATOM 573 N N . GLN A 1 72 ? 4.729 3.796 3.452 1.00 87.62 72 GLN A N 1
ATOM 574 C CA . GLN A 1 72 ? 5.834 4.691 3.087 1.00 87.62 72 GLN A CA 1
ATOM 575 C C . GLN A 1 72 ? 6.145 4.606 1.594 1.00 87.62 72 GLN A C 1
ATOM 577 O O . GLN A 1 72 ? 6.289 5.629 0.928 1.00 87.62 72 GLN A O 1
ATOM 582 N N . HIS A 1 73 ? 6.180 3.396 1.050 1.00 79.88 73 HIS A N 1
ATOM 583 C CA . HIS A 1 73 ? 6.389 3.152 -0.367 1.00 79.88 73 HIS A CA 1
ATOM 584 C C . HIS A 1 73 ? 5.304 3.823 -1.232 1.00 79.88 73 HIS A C 1
ATOM 586 O O . HIS A 1 73 ? 5.617 4.561 -2.173 1.00 79.88 73 HIS A O 1
ATOM 592 N N . ALA A 1 74 ? 4.030 3.671 -0.854 1.00 84.50 74 ALA A N 1
ATOM 593 C CA . ALA A 1 74 ? 2.900 4.321 -1.513 1.00 84.50 74 ALA A CA 1
ATOM 594 C C . ALA A 1 74 ? 2.953 5.857 -1.404 1.00 84.50 74 ALA A C 1
ATOM 596 O O . ALA A 1 74 ? 2.661 6.557 -2.378 1.00 84.50 74 ALA A O 1
ATOM 597 N N . ALA A 1 75 ? 3.356 6.393 -0.247 1.00 86.50 75 ALA A N 1
ATOM 598 C CA . ALA A 1 75 ? 3.492 7.831 -0.027 1.00 86.50 75 ALA A CA 1
ATOM 599 C C . ALA A 1 75 ? 4.644 8.441 -0.843 1.00 86.50 75 ALA A C 1
ATOM 601 O O . ALA A 1 75 ? 4.486 9.507 -1.442 1.00 86.50 75 ALA A O 1
ATOM 602 N N . CYS A 1 76 ? 5.790 7.759 -0.901 1.00 73.50 76 CYS A N 1
ATOM 603 C CA . CYS A 1 76 ? 6.980 8.232 -1.603 1.00 73.50 76 CYS A CA 1
ATOM 604 C C . CYS A 1 76 ? 6.924 8.014 -3.121 1.00 73.50 76 CYS A C 1
ATOM 606 O O . CYS A 1 76 ? 7.718 8.630 -3.830 1.00 73.50 76 CYS A O 1
ATOM 608 N N . LYS A 1 77 ? 6.026 7.150 -3.631 1.00 66.06 77 LYS A N 1
ATOM 609 C CA . LYS A 1 77 ? 5.950 6.723 -5.048 1.00 66.06 77 LYS A CA 1
ATOM 610 C C . LYS A 1 77 ? 7.294 6.253 -5.632 1.00 66.06 77 LYS A C 1
ATOM 612 O O . LYS A 1 77 ? 7.444 6.191 -6.849 1.00 66.06 77 LYS A O 1
ATOM 617 N N . SER A 1 78 ? 8.269 5.951 -4.777 1.00 63.41 78 SER A N 1
ATOM 618 C CA . SER A 1 78 ? 9.628 5.575 -5.145 1.00 63.41 78 SER A CA 1
ATOM 619 C C . SER A 1 78 ? 9.859 4.161 -4.661 1.00 63.41 78 SER A C 1
ATOM 621 O O . SER A 1 78 ? 9.847 3.896 -3.459 1.00 63.41 78 SER A O 1
ATOM 623 N N . THR A 1 79 ? 10.042 3.254 -5.614 1.00 61.09 79 THR A N 1
ATOM 624 C CA . THR A 1 79 ? 10.085 1.817 -5.352 1.00 61.09 79 THR A CA 1
ATOM 625 C C . THR A 1 79 ? 11.480 1.268 -5.091 1.00 61.09 79 THR A C 1
ATOM 627 O O . THR A 1 79 ? 11.671 0.057 -5.059 1.00 61.09 79 THR A O 1
ATOM 630 N N . GLN A 1 80 ? 12.481 2.144 -4.972 1.00 58.41 80 GLN A N 1
ATOM 631 C CA . GLN A 1 80 ? 13.882 1.759 -5.170 1.00 58.41 80 GLN A CA 1
ATOM 632 C C . GLN A 1 80 ? 14.829 2.117 -4.034 1.00 58.41 80 GLN A C 1
ATOM 634 O O . GLN A 1 80 ? 16.027 1.892 -4.182 1.00 58.41 80 GLN A O 1
ATOM 639 N N . ASN A 1 81 ? 14.349 2.642 -2.905 1.00 57.69 81 ASN A N 1
ATOM 640 C CA . ASN A 1 81 ? 15.272 3.084 -1.856 1.00 57.69 81 ASN A CA 1
ATOM 641 C C . ASN A 1 81 ? 16.115 1.931 -1.264 1.00 57.69 81 ASN A C 1
ATOM 643 O O . ASN A 1 81 ? 17.214 2.179 -0.777 1.00 57.69 81 ASN A O 1
ATOM 647 N N . ASP A 1 82 ? 15.642 0.685 -1.390 1.00 58.56 82 ASP A N 1
ATOM 648 C CA . ASP A 1 82 ? 16.323 -0.517 -0.8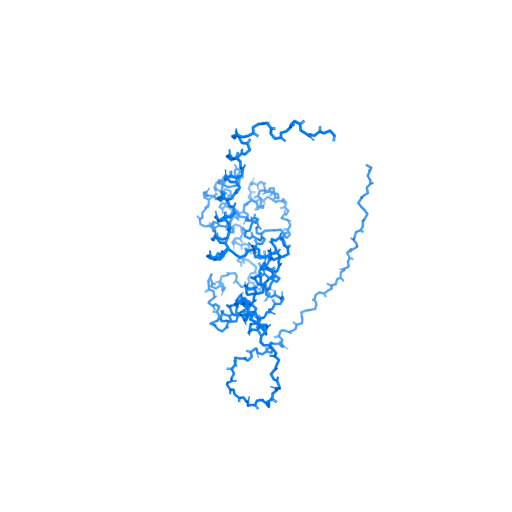88 1.00 58.56 82 ASP A CA 1
ATOM 649 C C . ASP A 1 82 ? 17.099 -1.299 -1.967 1.00 58.56 82 ASP A C 1
ATOM 651 O O . ASP A 1 82 ? 17.794 -2.267 -1.650 1.00 58.56 82 ASP A O 1
ATOM 655 N N . LEU A 1 83 ? 17.014 -0.906 -3.246 1.00 65.62 83 LEU A N 1
ATOM 656 C CA . LEU A 1 83 ? 17.771 -1.569 -4.311 1.00 65.62 83 LEU A CA 1
ATOM 657 C C . LEU A 1 83 ? 19.182 -0.974 -4.434 1.00 65.62 83 LEU A C 1
ATOM 659 O O . LEU A 1 83 ? 19.356 0.243 -4.321 1.00 65.62 83 LEU A O 1
ATOM 663 N N . PRO A 1 84 ? 20.211 -1.799 -4.718 1.00 69.75 84 PRO A N 1
ATOM 664 C CA . PRO A 1 84 ? 21.551 -1.299 -4.987 1.00 69.75 84 PRO A CA 1
ATOM 665 C C . PRO A 1 84 ? 21.520 -0.244 -6.092 1.00 69.75 84 PRO A C 1
ATOM 667 O O . PRO A 1 84 ? 20.996 -0.482 -7.183 1.00 69.75 84 PRO A O 1
ATOM 670 N N . ARG A 1 85 ? 22.103 0.925 -5.810 1.00 74.44 85 ARG A N 1
ATOM 671 C CA . ARG A 1 85 ? 22.187 2.027 -6.770 1.00 74.44 85 ARG A CA 1
ATOM 672 C C . ARG A 1 85 ? 22.872 1.531 -8.054 1.00 74.44 85 ARG A C 1
ATOM 674 O O . ARG A 1 85 ? 24.009 1.060 -7.976 1.00 74.44 85 ARG A O 1
ATOM 681 N N . PRO A 1 86 ? 22.223 1.632 -9.228 1.00 77.69 86 PRO A N 1
ATOM 682 C CA . PRO A 1 86 ? 22.799 1.124 -10.463 1.00 77.69 86 PRO A CA 1
ATOM 683 C C . PRO A 1 86 ? 24.041 1.933 -10.841 1.00 77.69 86 PRO A C 1
ATOM 685 O O . PRO A 1 86 ? 24.050 3.151 -10.725 1.00 77.69 86 PRO A O 1
ATOM 688 N N . HIS A 1 87 ? 25.086 1.269 -11.331 1.00 84.31 87 HIS A N 1
ATOM 689 C CA . HIS A 1 87 ? 26.265 1.957 -11.858 1.00 84.31 87 HIS A CA 1
ATOM 690 C C . HIS A 1 87 ? 25.979 2.570 -13.229 1.00 84.31 87 HIS A C 1
ATOM 692 O O . HIS A 1 87 ? 25.130 2.070 -13.973 1.00 84.31 87 HIS A O 1
ATOM 698 N N . ASN A 1 88 ? 26.739 3.597 -13.609 1.00 88.00 88 ASN A N 1
ATOM 699 C CA . ASN A 1 88 ? 26.737 4.096 -14.983 1.00 88.00 88 ASN A CA 1
ATOM 700 C C . ASN A 1 88 ? 27.130 2.959 -15.935 1.00 88.00 88 ASN A C 1
ATOM 702 O O . ASN A 1 88 ? 28.055 2.199 -15.646 1.00 88.00 88 ASN A O 1
ATOM 706 N N . SER A 1 89 ? 26.442 2.821 -17.066 1.00 89.06 89 SER A N 1
ATOM 707 C CA . SER A 1 89 ? 26.872 1.871 -18.095 1.00 89.06 89 SER A CA 1
ATOM 708 C C . SER A 1 89 ? 26.513 2.353 -19.485 1.00 89.06 89 SER A C 1
ATOM 710 O O . SER A 1 89 ? 25.636 3.193 -19.666 1.00 89.06 89 SER A O 1
ATOM 712 N N . GLN A 1 90 ? 27.188 1.781 -20.468 1.00 91.38 90 GLN A N 1
ATOM 713 C CA . GLN A 1 90 ? 26.875 1.987 -21.867 1.00 91.38 90 GLN A CA 1
ATOM 714 C C . GLN A 1 90 ? 25.953 0.864 -22.346 1.00 91.38 90 GLN A C 1
ATOM 716 O O . GLN A 1 90 ? 26.228 -0.310 -22.101 1.00 91.38 90 GLN A O 1
ATOM 7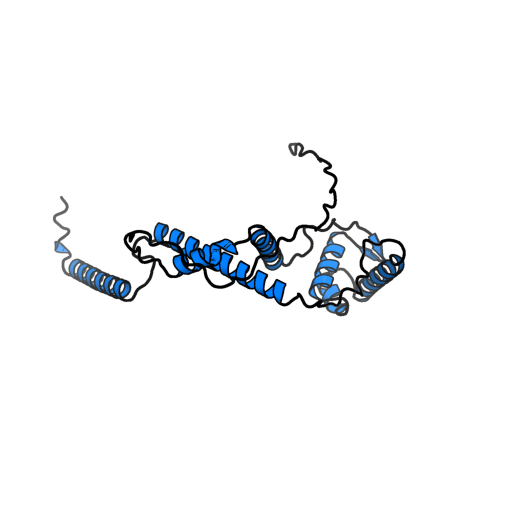21 N N . ILE A 1 91 ? 24.846 1.234 -22.984 1.00 88.44 91 ILE A N 1
ATOM 722 C CA . ILE A 1 91 ? 23.926 0.311 -23.650 1.00 88.44 91 ILE A CA 1
ATOM 723 C C . ILE A 1 91 ? 23.912 0.727 -25.113 1.00 88.44 91 ILE A C 1
ATOM 725 O O . ILE A 1 91 ? 23.537 1.856 -25.432 1.00 88.44 91 ILE A O 1
ATOM 729 N N . GLY A 1 92 ? 24.398 -0.162 -25.980 1.00 85.88 92 GLY A N 1
ATOM 730 C CA . GLY A 1 92 ? 24.605 0.153 -27.388 1.00 85.88 92 GLY A CA 1
ATOM 731 C C . GLY A 1 92 ? 25.553 1.338 -27.562 1.00 85.88 92 GLY A C 1
ATOM 732 O O . GLY A 1 92 ? 26.708 1.312 -27.126 1.00 85.88 92 GLY A O 1
ATOM 733 N N . LEU A 1 93 ? 25.043 2.399 -28.183 1.00 86.94 93 LEU A N 1
ATOM 734 C CA . LEU A 1 93 ? 25.771 3.650 -28.414 1.00 86.94 93 LEU A CA 1
ATOM 735 C C . LEU A 1 93 ? 25.463 4.737 -27.371 1.00 86.94 93 LEU A C 1
ATOM 737 O O . LEU A 1 93 ? 26.062 5.809 -27.419 1.00 86.94 93 LEU A O 1
ATOM 741 N N . SER A 1 94 ? 24.555 4.472 -26.427 1.00 89.94 94 SER A N 1
ATOM 742 C CA . SER A 1 94 ? 24.089 5.457 -25.452 1.00 89.94 94 SER A CA 1
ATOM 743 C C . SER A 1 94 ? 24.698 5.227 -24.068 1.00 89.94 94 SER A C 1
ATOM 745 O O . SER A 1 94 ? 24.783 4.098 -23.573 1.00 89.94 94 SER A O 1
ATOM 747 N N . ILE A 1 95 ? 25.119 6.314 -23.418 1.00 91.94 95 ILE A N 1
ATOM 748 C CA . ILE A 1 95 ? 25.638 6.298 -22.046 1.00 91.94 95 ILE A CA 1
ATOM 749 C C . ILE A 1 95 ? 24.477 6.567 -21.090 1.00 91.94 95 ILE A C 1
ATOM 751 O O . ILE A 1 95 ? 23.793 7.585 -21.201 1.00 91.94 95 ILE A O 1
ATOM 755 N N . TRP A 1 96 ? 24.283 5.656 -20.140 1.00 93.38 96 TRP A N 1
ATOM 756 C CA . TRP A 1 96 ? 23.243 5.733 -19.124 1.00 93.38 96 TRP A CA 1
ATOM 757 C C . TRP A 1 96 ? 23.845 6.077 -17.769 1.00 93.38 96 TRP A C 1
ATOM 759 O O . TRP A 1 96 ? 24.620 5.291 -17.206 1.00 93.38 96 TRP A O 1
ATOM 769 N N . SER A 1 97 ? 23.467 7.242 -17.244 1.00 91.69 97 SER A N 1
ATOM 770 C CA . SER A 1 97 ? 23.819 7.651 -15.887 1.00 91.69 97 SER A CA 1
ATOM 771 C C . SER A 1 97 ? 23.002 6.885 -14.843 1.00 91.69 97 SER A C 1
ATOM 773 O O . SER A 1 97 ? 21.965 6.281 -15.125 1.00 91.69 97 SER A O 1
ATOM 775 N N . THR A 1 98 ? 23.478 6.916 -13.606 1.00 89.62 98 THR A N 1
ATOM 776 C CA . THR A 1 98 ? 22.812 6.317 -12.448 1.00 89.62 98 THR A CA 1
ATOM 777 C C . THR A 1 98 ? 21.411 6.902 -12.241 1.00 89.62 98 THR A C 1
ATOM 779 O O . THR A 1 98 ? 20.458 6.172 -11.978 1.00 89.62 98 THR A O 1
ATOM 782 N N . GLU A 1 99 ? 21.277 8.216 -12.403 1.00 88.62 99 GLU A N 1
ATOM 783 C CA . GLU A 1 99 ? 20.027 8.964 -12.263 1.00 88.62 99 GLU A CA 1
ATOM 784 C C . GLU A 1 99 ? 19.044 8.606 -13.382 1.00 88.62 99 GLU A C 1
ATOM 786 O O . GLU A 1 99 ? 17.869 8.355 -13.117 1.00 88.62 99 GLU A O 1
ATOM 791 N N . GLU A 1 100 ? 19.531 8.516 -14.624 1.00 91.0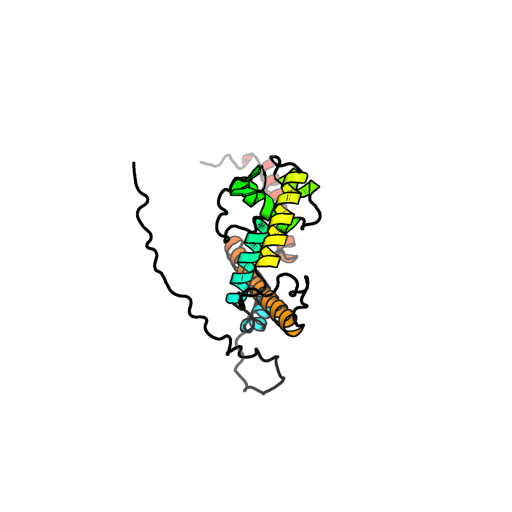0 100 GLU A N 1
ATOM 792 C CA . GLU A 1 100 ? 18.717 8.120 -15.779 1.00 91.00 100 GLU A CA 1
ATOM 793 C C . GLU A 1 100 ? 18.199 6.690 -15.633 1.00 91.00 100 GLU A C 1
ATOM 795 O O . GLU A 1 100 ? 17.037 6.415 -15.926 1.00 91.00 100 GLU A O 1
ATOM 800 N N . LYS A 1 101 ? 19.037 5.780 -15.125 1.00 90.50 101 LYS A N 1
ATOM 801 C CA . LYS A 1 101 ? 18.632 4.401 -14.836 1.00 90.50 101 LYS A CA 1
ATOM 802 C C . LYS A 1 101 ? 17.605 4.324 -13.724 1.00 90.50 101 LYS A C 1
ATOM 804 O O . LYS A 1 101 ? 16.649 3.569 -13.856 1.00 90.50 101 LYS A O 1
ATOM 809 N N . HIS A 1 102 ? 17.779 5.093 -12.653 1.00 88.00 102 HIS A N 1
ATOM 810 C CA . HIS A 1 102 ? 16.803 5.139 -11.568 1.00 88.00 102 HIS A CA 1
ATOM 811 C C . HIS A 1 102 ? 15.432 5.579 -12.099 1.00 88.00 102 HIS A C 1
ATOM 813 O O . HIS A 1 102 ? 14.439 4.875 -11.912 1.00 88.00 102 HIS A O 1
ATOM 819 N N . ALA A 1 103 ? 15.394 6.683 -12.855 1.00 88.62 103 ALA A N 1
ATOM 820 C CA . ALA A 1 103 ? 14.174 7.176 -13.491 1.00 88.62 103 ALA A CA 1
ATOM 821 C C . ALA A 1 103 ? 13.574 6.157 -14.477 1.00 88.62 103 ALA A C 1
ATOM 823 O O . ALA A 1 103 ? 12.358 5.977 -14.510 1.00 88.62 103 ALA A O 1
ATOM 824 N N . PHE A 1 104 ? 14.414 5.459 -15.247 1.00 90.94 104 PHE A N 1
ATOM 825 C CA . PHE A 1 104 ? 13.983 4.396 -16.152 1.00 90.94 104 PHE A CA 1
ATOM 826 C C . PHE A 1 104 ? 13.343 3.224 -15.407 1.00 90.94 104 PHE A C 1
ATOM 828 O O . PHE A 1 104 ? 12.245 2.814 -15.765 1.00 90.94 104 PHE A O 1
ATOM 835 N N . PHE A 1 105 ? 13.985 2.695 -14.364 1.00 88.75 105 PHE A N 1
ATOM 836 C CA . PHE A 1 105 ? 13.446 1.561 -13.614 1.00 88.75 105 PHE A CA 1
ATOM 837 C C . PHE A 1 105 ? 12.187 1.945 -12.821 1.00 88.75 105 PHE A C 1
ATOM 839 O O . PHE A 1 105 ? 11.285 1.124 -12.683 1.00 88.75 105 PHE A O 1
ATOM 846 N N . GLU A 1 106 ? 12.083 3.188 -12.341 1.00 86.38 106 GLU A N 1
ATOM 847 C CA . GLU A 1 106 ? 10.881 3.693 -11.661 1.00 86.38 106 GLU A CA 1
ATOM 848 C C . GLU A 1 106 ? 9.713 3.811 -12.654 1.00 86.38 106 GLU A C 1
ATOM 850 O O . GLU A 1 106 ? 8.585 3.391 -12.379 1.00 86.38 106 GLU A O 1
ATOM 855 N N . ALA A 1 107 ? 9.991 4.333 -13.852 1.00 88.12 107 ALA A N 1
ATOM 856 C CA . ALA A 1 107 ? 9.025 4.394 -14.942 1.00 88.12 107 ALA A CA 1
ATOM 857 C C . ALA A 1 107 ? 8.603 2.988 -15.400 1.00 88.12 107 ALA A C 1
ATOM 859 O O . ALA A 1 107 ? 7.418 2.738 -15.590 1.00 88.12 107 ALA A O 1
ATOM 860 N N . LEU A 1 108 ? 9.546 2.051 -15.510 1.00 88.69 108 LEU A N 1
ATOM 861 C CA . LEU A 1 108 ? 9.278 0.671 -15.909 1.00 88.69 108 LEU A CA 1
ATOM 862 C C . LEU A 1 108 ? 8.412 -0.071 -14.880 1.00 88.69 108 LEU A C 1
ATOM 864 O O . LEU A 1 108 ? 7.510 -0.809 -15.270 1.00 88.69 108 LEU A O 1
ATOM 868 N N . ALA A 1 109 ? 8.654 0.143 -13.582 1.00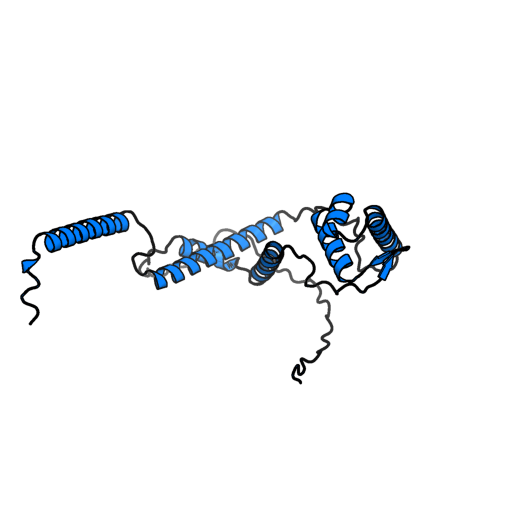 83.06 109 ALA A N 1
ATOM 869 C CA . ALA A 1 109 ? 7.870 -0.461 -12.504 1.00 83.06 109 ALA A CA 1
ATOM 870 C C . ALA A 1 109 ? 6.424 0.059 -12.452 1.00 83.06 109 ALA A C 1
ATOM 872 O O . ALA A 1 109 ? 5.520 -0.682 -12.078 1.00 83.06 109 ALA A O 1
ATOM 873 N N . SER A 1 110 ? 6.199 1.321 -12.832 1.00 80.56 110 SER A N 1
ATOM 874 C CA . SER A 1 110 ? 4.879 1.962 -12.766 1.00 80.56 110 SER A CA 1
ATOM 875 C C . SER A 1 110 ? 4.050 1.833 -14.048 1.00 80.56 110 SER A C 1
ATOM 877 O O . SER A 1 110 ? 2.835 1.679 -13.965 1.00 80.56 110 SER A O 1
ATOM 879 N N . LEU A 1 111 ? 4.683 1.901 -15.222 1.00 85.56 111 LEU A N 1
ATOM 880 C CA . LEU A 1 111 ? 4.010 1.926 -16.530 1.00 85.56 111 LEU A CA 1
ATOM 881 C C . LEU A 1 111 ? 4.024 0.560 -17.233 1.00 85.56 111 LEU A C 1
ATOM 883 O O . LEU A 1 111 ? 3.213 0.312 -18.122 1.00 85.56 111 LEU A O 1
ATOM 887 N N . GLY A 1 112 ? 4.938 -0.330 -16.841 1.00 82.31 112 GLY A N 1
ATOM 888 C CA . GLY A 1 112 ? 5.164 -1.604 -17.515 1.00 82.31 112 GLY A CA 1
ATOM 889 C C . GLY A 1 112 ? 6.018 -1.472 -18.779 1.00 82.31 112 GLY A C 1
ATOM 890 O O . GLY A 1 112 ? 6.396 -0.386 -19.211 1.00 82.31 112 GLY A O 1
ATOM 891 N N . ARG A 1 113 ? 6.367 -2.616 -19.377 1.00 83.88 113 ARG A N 1
ATOM 892 C CA . ARG A 1 113 ? 7.343 -2.693 -20.481 1.00 83.88 113 ARG A CA 1
ATOM 893 C C . ARG A 1 113 ? 6.843 -2.122 -21.814 1.00 83.88 113 ARG A C 1
ATOM 895 O O . ARG A 1 113 ? 7.660 -1.754 -22.650 1.00 83.88 113 ARG A O 1
ATOM 902 N N . ASP A 1 114 ? 5.528 -2.119 -22.027 1.00 84.06 114 ASP A N 1
ATOM 903 C CA . ASP A 1 114 ? 4.931 -1.832 -23.336 1.00 84.06 114 ASP A CA 1
ATOM 904 C C . ASP A 1 114 ? 4.765 -0.309 -23.568 1.00 84.06 114 ASP A C 1
ATOM 906 O O . ASP A 1 114 ? 4.648 0.142 -24.706 1.00 84.06 114 ASP A O 1
ATOM 910 N N . SER A 1 115 ? 4.864 0.507 -22.511 1.00 88.56 115 SER A N 1
ATOM 911 C CA . SER A 1 115 ? 4.690 1.969 -22.542 1.00 88.56 115 SER A CA 1
ATOM 912 C C . SER A 1 115 ? 6.001 2.736 -22.783 1.00 88.56 115 SER A C 1
ATOM 914 O O . SER A 1 115 ? 6.380 3.626 -22.018 1.00 88.56 115 SER A O 1
ATOM 916 N N . VAL A 1 116 ? 6.714 2.405 -23.866 1.00 92.06 116 VAL A N 1
ATOM 917 C CA . VAL A 1 116 ? 8.046 2.966 -24.197 1.00 92.06 116 VAL A CA 1
ATOM 918 C C . VAL A 1 116 ? 8.031 4.496 -24.332 1.00 92.06 116 VAL A C 1
ATOM 920 O O . VAL A 1 116 ? 8.944 5.175 -23.859 1.00 92.06 116 VAL A O 1
ATOM 923 N N . GLU A 1 117 ? 6.983 5.054 -24.941 1.00 91.81 117 GLU A N 1
ATOM 924 C CA . GLU A 1 117 ? 6.825 6.503 -25.113 1.00 91.81 117 GLU A CA 1
ATOM 925 C C . GLU A 1 117 ? 6.735 7.237 -23.770 1.00 91.81 117 GLU A C 1
ATOM 927 O O . GLU A 1 117 ? 7.397 8.256 -23.550 1.00 91.81 117 GLU A O 1
ATOM 932 N N . GLU A 1 118 ? 5.947 6.698 -22.843 1.00 89.62 118 GLU A N 1
ATOM 933 C CA . GLU A 1 118 ? 5.738 7.313 -21.538 1.00 89.62 118 GLU A CA 1
ATOM 934 C C . GLU A 1 118 ? 6.985 7.218 -20.659 1.00 89.62 118 GLU A C 1
ATOM 936 O O . GLU A 1 118 ? 7.299 8.169 -19.935 1.00 89.62 118 GLU A O 1
ATOM 941 N N . ILE A 1 119 ? 7.729 6.114 -20.776 1.00 92.00 119 ILE A N 1
ATOM 942 C CA . ILE A 1 119 ? 9.019 5.927 -20.108 1.00 92.00 119 ILE A CA 1
ATOM 943 C C . ILE A 1 119 ? 10.033 6.958 -20.616 1.00 92.00 119 ILE A C 1
ATOM 945 O O . ILE A 1 119 ? 10.646 7.661 -19.808 1.00 92.00 119 ILE A O 1
ATOM 949 N N . ALA A 1 120 ? 10.168 7.119 -21.936 1.00 92.81 120 ALA A N 1
ATOM 950 C CA . ALA A 1 120 ? 11.066 8.115 -22.524 1.00 92.81 120 ALA A CA 1
ATOM 951 C C . ALA A 1 120 ? 10.716 9.539 -22.057 1.00 92.81 120 ALA A C 1
ATOM 953 O O . ALA A 1 120 ? 11.590 10.301 -21.633 1.00 92.81 120 ALA A O 1
ATOM 954 N N . ARG A 1 121 ? 9.419 9.875 -22.017 1.00 91.12 121 ARG A N 1
ATOM 955 C CA . ARG A 1 121 ? 8.926 11.159 -21.495 1.00 91.12 121 ARG A CA 1
ATOM 956 C C . ARG A 1 121 ? 9.288 11.380 -20.021 1.00 91.12 121 ARG A C 1
ATOM 958 O O . ARG A 1 121 ? 9.544 12.518 -19.627 1.00 91.12 121 ARG A O 1
ATOM 965 N N . ARG A 1 122 ? 9.305 10.326 -19.199 1.00 88.44 122 ARG A N 1
ATOM 966 C CA . ARG A 1 122 ? 9.634 10.418 -17.767 1.00 88.44 122 ARG A CA 1
ATOM 967 C C . ARG A 1 122 ? 11.134 10.608 -17.521 1.00 88.44 122 ARG A C 1
ATOM 969 O O . ARG A 1 122 ? 11.496 11.360 -16.621 1.00 88.44 122 ARG A O 1
ATOM 976 N N . ILE A 1 123 ? 11.981 10.008 -18.359 1.00 90.50 123 ILE A N 1
ATOM 977 C CA . ILE A 1 123 ? 13.448 10.158 -18.322 1.00 90.50 123 ILE A CA 1
ATOM 978 C C . ILE A 1 123 ? 13.885 11.521 -18.883 1.00 90.50 123 ILE A C 1
ATOM 980 O O . ILE A 1 123 ? 14.834 12.116 -18.379 1.00 90.50 123 ILE A O 1
ATOM 984 N N . LYS A 1 124 ? 13.177 12.041 -19.898 1.00 89.62 124 LYS A N 1
ATOM 985 C CA . LYS A 1 124 ? 13.410 13.319 -20.609 1.00 89.62 124 LYS A CA 1
ATOM 986 C C . LYS A 1 124 ? 14.707 13.411 -21.421 1.00 89.62 124 LYS A C 1
ATOM 988 O O . LYS A 1 124 ? 14.736 14.160 -22.391 1.00 89.62 124 LYS A O 1
ATOM 993 N N . THR A 1 125 ? 15.762 12.694 -21.044 1.00 90.75 125 THR A N 1
ATOM 994 C CA . THR A 1 125 ? 17.090 12.772 -21.680 1.00 90.75 125 THR A CA 1
ATOM 995 C C . THR A 1 125 ? 17.331 11.720 -22.760 1.00 90.75 125 THR A C 1
ATOM 997 O O . THR A 1 125 ? 18.263 11.871 -23.546 1.00 90.75 125 THR A O 1
ATOM 1000 N N . LYS A 1 126 ? 16.517 10.661 -22.804 1.00 91.25 126 LYS A N 1
ATOM 1001 C CA . LYS A 1 126 ? 16.675 9.520 -23.715 1.00 91.25 126 LYS A CA 1
ATOM 1002 C C . LYS A 1 126 ? 15.502 9.419 -24.685 1.00 91.25 126 LYS A C 1
ATOM 1004 O O . LYS A 1 126 ? 14.358 9.707 -24.335 1.00 91.25 126 LYS A O 1
ATOM 1009 N N . SER A 1 127 ? 15.800 9.002 -25.908 1.00 91.94 127 SER A N 1
ATOM 1010 C CA . SER A 1 127 ? 14.827 8.763 -26.972 1.00 91.94 127 SER A CA 1
ATOM 1011 C C . SER A 1 127 ? 14.079 7.440 -26.776 1.00 91.94 127 SER A C 1
ATOM 1013 O O . SER A 1 127 ? 14.542 6.530 -26.088 1.00 91.94 127 SER A O 1
ATOM 1015 N N . GLN A 1 128 ? 12.923 7.305 -27.430 1.00 93.06 128 GLN A N 1
ATOM 1016 C CA . GLN A 1 128 ? 12.119 6.076 -27.388 1.00 93.06 128 GLN A CA 1
ATOM 1017 C C . GLN A 1 128 ? 12.909 4.846 -27.867 1.00 93.06 128 GLN A C 1
ATOM 1019 O O . GLN A 1 128 ? 12.778 3.767 -27.295 1.00 93.06 128 GLN A O 1
ATOM 1024 N N . LEU A 1 129 ? 13.768 5.021 -28.876 1.00 92.81 129 LEU A N 1
ATOM 1025 C CA . LEU A 1 129 ? 14.577 3.940 -29.435 1.00 92.81 129 LEU A CA 1
ATOM 1026 C C . LEU A 1 129 ? 15.643 3.457 -28.442 1.00 92.81 129 LEU A C 1
ATOM 1028 O O . LEU A 1 129 ? 15.794 2.253 -28.256 1.00 92.81 129 LEU A O 1
ATOM 1032 N N . GLU A 1 130 ? 16.325 4.371 -27.745 1.00 92.62 130 GLU A N 1
ATOM 1033 C CA . GLU A 1 130 ? 17.307 4.016 -26.706 1.00 92.62 130 GLU A CA 1
ATOM 1034 C C . GLU A 1 130 ? 16.649 3.290 -25.525 1.00 92.62 130 GLU A C 1
ATOM 1036 O O . GLU A 1 130 ? 17.207 2.337 -24.979 1.00 92.62 130 GLU A O 1
ATOM 1041 N N . VAL A 1 131 ? 15.441 3.712 -25.139 1.00 93.62 131 VAL A N 1
ATOM 1042 C CA . VAL A 1 131 ? 14.643 3.039 -24.102 1.00 93.62 131 VAL A CA 1
ATOM 1043 C C . VAL A 1 131 ? 14.274 1.618 -24.546 1.00 93.62 131 VAL A C 1
ATOM 1045 O O . VAL A 1 131 ? 14.422 0.672 -23.771 1.00 93.62 131 VAL A O 1
ATOM 1048 N N . GLN A 1 132 ? 13.843 1.439 -25.798 1.00 93.06 132 GLN A N 1
ATOM 1049 C CA . GLN A 1 132 ? 13.514 0.126 -26.359 1.00 93.06 132 GLN A CA 1
ATOM 1050 C C . GLN A 1 132 ? 14.741 -0.795 -26.454 1.00 93.06 132 GLN A C 1
ATOM 1052 O O . GLN A 1 132 ? 14.644 -1.994 -26.167 1.00 93.06 132 GLN A O 1
ATOM 1057 N N . GLU A 1 133 ? 15.900 -0.248 -26.825 1.00 93.06 133 GLU A N 1
ATOM 1058 C CA . GLU A 1 133 ? 17.170 -0.973 -26.836 1.00 93.06 133 GLU A CA 1
ATOM 1059 C C . GLU A 1 133 ? 17.527 -1.459 -25.425 1.00 93.06 133 GLU A C 1
ATOM 1061 O O . GLU A 1 133 ? 17.812 -2.643 -25.232 1.00 93.06 133 GLU A O 1
ATOM 1066 N N . TYR A 1 134 ? 17.406 -0.589 -24.418 1.00 92.19 134 TYR A N 1
ATOM 1067 C CA . TYR A 1 134 ? 17.655 -0.952 -23.023 1.00 92.19 134 TYR A CA 1
ATOM 1068 C C . TYR A 1 134 ? 16.738 -2.084 -22.546 1.00 92.19 134 TYR A C 1
ATOM 1070 O O . TYR A 1 134 ? 17.211 -3.069 -21.974 1.00 92.19 134 TYR A O 1
ATOM 1078 N N . ILE A 1 135 ? 15.432 -1.995 -22.822 1.00 91.75 135 ILE A N 1
ATOM 1079 C CA . ILE A 1 135 ? 14.466 -3.055 -22.484 1.00 91.75 135 ILE A CA 1
ATOM 1080 C C . ILE A 1 135 ? 14.848 -4.376 -23.167 1.00 91.75 135 ILE A C 1
ATOM 1082 O O . ILE A 1 135 ? 14.804 -5.438 -22.542 1.00 91.75 135 ILE A O 1
ATOM 1086 N N . SER A 1 136 ? 15.272 -4.326 -24.429 1.00 91.00 136 SER A N 1
ATOM 1087 C CA . SER A 1 136 ? 15.681 -5.514 -25.186 1.00 91.00 136 SER A CA 1
ATOM 1088 C C . SER A 1 136 ? 16.917 -6.186 -24.580 1.00 91.00 136 SER A C 1
ATOM 1090 O O . SER A 1 136 ? 16.947 -7.413 -24.456 1.00 91.00 136 SER A O 1
ATOM 1092 N N . VAL A 1 137 ? 17.903 -5.395 -24.142 1.00 91.25 137 VAL A N 1
ATOM 1093 C CA . VAL A 1 137 ? 19.109 -5.886 -23.452 1.00 91.25 137 VAL A CA 1
ATOM 1094 C C . VAL A 1 137 ? 18.776 -6.497 -22.090 1.00 91.25 137 VAL A C 1
ATOM 1096 O O . VAL A 1 137 ? 19.320 -7.544 -21.734 1.00 91.25 137 VAL A O 1
ATOM 1099 N N . LEU A 1 138 ? 17.852 -5.904 -21.330 1.00 88.38 138 LEU A N 1
ATOM 1100 C CA . LEU A 1 138 ? 17.379 -6.500 -20.076 1.00 88.38 138 LEU A CA 1
ATOM 1101 C C . LEU A 1 138 ? 16.741 -7.871 -20.318 1.00 88.38 138 LEU A C 1
ATOM 1103 O O . LEU A 1 138 ? 17.078 -8.847 -19.648 1.00 88.38 138 LEU A O 1
ATOM 1107 N N . LEU A 1 139 ? 15.844 -7.964 -21.301 1.00 86.75 139 LEU A N 1
ATOM 1108 C CA . LEU A 1 139 ? 15.147 -9.210 -21.617 1.00 86.75 139 LEU A CA 1
ATOM 1109 C C . LEU A 1 139 ? 16.096 -10.296 -22.132 1.00 86.75 139 LEU A C 1
ATOM 1111 O O . LEU A 1 139 ? 15.918 -11.467 -21.787 1.00 86.75 139 LEU A O 1
ATOM 1115 N N . SER A 1 140 ? 17.096 -9.943 -22.943 1.00 86.69 140 SER A N 1
ATOM 1116 C CA . SER A 1 140 ? 18.101 -10.903 -23.410 1.00 86.69 140 SER A CA 1
ATOM 1117 C C . SER A 1 140 ? 18.973 -11.401 -22.255 1.00 86.69 140 SER A C 1
ATOM 1119 O O . SER A 1 140 ? 19.177 -12.608 -22.133 1.00 86.69 140 SER A O 1
ATOM 1121 N N . SER A 1 141 ? 19.382 -10.507 -21.353 1.00 83.38 141 SER A N 1
ATOM 1122 C CA . SER A 1 141 ? 20.169 -10.847 -20.161 1.00 83.38 141 SER A CA 1
ATOM 1123 C C . SER A 1 141 ? 19.399 -11.785 -19.223 1.00 83.38 141 SER A C 1
ATOM 1125 O O . SER A 1 141 ? 19.938 -12.792 -18.769 1.00 83.38 141 SER A O 1
ATOM 1127 N N . ILE A 1 142 ? 18.102 -11.530 -19.000 1.00 79.00 142 ILE A N 1
ATOM 1128 C CA . ILE A 1 142 ? 17.226 -12.415 -18.210 1.00 79.00 142 ILE A CA 1
ATOM 1129 C C . ILE A 1 142 ? 17.114 -13.803 -18.856 1.00 79.00 142 ILE A C 1
ATOM 1131 O O . ILE A 1 142 ? 17.147 -14.815 -18.157 1.00 79.00 142 ILE A O 1
ATOM 1135 N N . LYS A 1 143 ? 16.987 -13.877 -20.187 1.00 77.06 143 LYS A N 1
ATOM 1136 C CA . LYS A 1 143 ? 16.928 -15.159 -20.912 1.00 77.06 143 LYS A CA 1
ATOM 1137 C C . LYS A 1 143 ? 18.239 -15.943 -20.808 1.00 77.06 143 LYS A C 1
ATOM 1139 O O . LYS A 1 143 ? 18.192 -17.164 -20.714 1.00 77.06 143 LYS A O 1
ATOM 1144 N N . GLN A 1 144 ? 19.384 -15.262 -20.804 1.00 75.94 144 GLN A N 1
ATOM 1145 C CA . GLN A 1 144 ? 20.705 -15.890 -20.683 1.00 75.94 144 GLN A CA 1
ATOM 1146 C C . GLN A 1 144 ? 20.994 -16.419 -19.271 1.00 75.94 144 GLN A C 1
ATOM 1148 O O . GLN A 1 144 ? 21.741 -17.381 -19.120 1.00 75.94 144 GLN A O 1
ATOM 1153 N N . LEU A 1 145 ? 20.361 -15.853 -18.240 1.00 71.56 145 LEU A N 1
ATOM 1154 C CA . LEU A 1 145 ? 20.553 -16.256 -16.843 1.00 71.56 145 LEU A CA 1
ATOM 1155 C C . LEU A 1 145 ? 19.902 -17.616 -16.486 1.00 71.56 145 LEU A C 1
ATOM 1157 O O . LEU A 1 145 ? 20.147 -18.158 -15.411 1.00 71.56 145 LEU A O 1
ATOM 1161 N N . LYS A 1 146 ? 19.085 -18.188 -17.384 1.00 58.62 146 LYS A N 1
ATOM 1162 C CA . LYS A 1 146 ? 18.145 -19.294 -17.112 1.00 58.62 146 LYS A CA 1
ATOM 1163 C C . LYS A 1 146 ? 18.653 -20.760 -17.066 1.00 58.62 146 LYS A C 1
ATOM 1165 O O . LYS A 1 146 ? 17.795 -21.636 -17.129 1.00 58.62 146 LYS A O 1
ATOM 1170 N N . PRO A 1 147 ? 19.944 -21.108 -16.884 1.00 53.47 147 PRO A N 1
ATOM 1171 C CA . PRO A 1 147 ? 20.249 -22.502 -16.508 1.00 53.47 147 PRO A CA 1
ATOM 1172 C C . PRO A 1 147 ? 21.033 -22.715 -15.202 1.00 53.47 147 PRO A C 1
ATOM 1174 O O . PRO A 1 147 ? 21.241 -23.873 -14.840 1.00 53.47 147 PRO A O 1
ATOM 1177 N N . HIS A 1 148 ? 21.481 -21.680 -14.475 1.00 51.91 148 HIS A N 1
ATOM 1178 C CA . HIS A 1 148 ? 22.446 -21.886 -13.371 1.00 51.91 148 HIS A CA 1
ATOM 1179 C C . HIS A 1 148 ? 22.083 -21.320 -11.994 1.00 51.91 148 HIS A C 1
ATOM 1181 O O . HIS A 1 148 ? 22.768 -21.648 -11.028 1.00 51.91 148 HIS A O 1
ATOM 1187 N N . SER A 1 149 ? 21.011 -20.541 -11.846 1.00 54.16 149 SER A N 1
ATOM 1188 C CA . SER A 1 149 ? 20.574 -20.065 -10.529 1.00 54.16 149 SER A CA 1
ATOM 1189 C C . SER A 1 149 ? 19.223 -20.665 -10.144 1.00 54.16 149 SER A C 1
ATOM 1191 O O . SER A 1 149 ? 18.163 -20.170 -10.505 1.00 54.16 149 SER A O 1
ATOM 1193 N N . SER A 1 150 ? 19.256 -21.716 -9.323 1.00 53.16 150 SER A N 1
ATOM 1194 C CA . SER A 1 150 ? 18.072 -22.267 -8.641 1.00 53.16 150 SER A CA 1
ATOM 1195 C C . SER A 1 150 ? 17.362 -21.255 -7.724 1.00 53.16 150 SER A C 1
ATOM 1197 O O . SER A 1 150 ? 16.251 -21.511 -7.274 1.00 53.16 150 SER A O 1
ATOM 1199 N N . ALA A 1 151 ? 17.997 -20.110 -7.448 1.00 54.84 151 ALA A N 1
ATOM 1200 C CA . ALA A 1 151 ? 17.475 -19.031 -6.613 1.00 54.84 151 ALA A CA 1
ATOM 1201 C C . ALA A 1 151 ? 16.616 -18.005 -7.371 1.00 54.84 151 ALA A C 1
ATOM 1203 O O . ALA A 1 151 ? 15.888 -17.242 -6.741 1.00 54.84 151 ALA A O 1
ATOM 1204 N N . LEU A 1 152 ? 16.696 -17.956 -8.704 1.00 53.44 152 LEU A N 1
ATOM 1205 C CA . LEU A 1 152 ? 15.877 -17.051 -9.501 1.00 53.44 152 LEU A CA 1
ATOM 1206 C C . LEU A 1 152 ? 14.792 -17.882 -10.161 1.00 53.44 152 LEU A C 1
ATOM 1208 O O . LEU A 1 152 ? 14.995 -18.440 -11.241 1.00 53.44 152 LEU A O 1
ATOM 1212 N N . LEU A 1 153 ? 13.633 -17.958 -9.503 1.00 53.50 153 LEU A N 1
ATOM 1213 C CA . LEU A 1 153 ? 12.416 -18.378 -10.184 1.00 53.50 153 LEU A CA 1
ATOM 1214 C C . LEU A 1 153 ? 12.362 -17.625 -11.519 1.00 53.50 153 LEU A C 1
ATOM 1216 O O . LEU A 1 153 ? 12.583 -16.406 -11.536 1.00 53.50 153 LEU A O 1
ATOM 1220 N N . PRO A 1 154 ? 12.136 -18.317 -12.646 1.00 54.00 154 PRO A N 1
ATOM 1221 C CA . PRO A 1 154 ? 11.926 -17.656 -13.914 1.00 54.00 154 PRO A CA 1
ATOM 1222 C C . PRO A 1 154 ? 10.923 -16.521 -13.694 1.00 54.00 154 PRO A C 1
ATOM 1224 O O . PRO A 1 154 ? 9.780 -16.784 -13.350 1.00 54.00 154 PRO A O 1
ATOM 1227 N N . ILE A 1 155 ? 11.321 -15.264 -13.912 1.00 53.97 155 ILE A N 1
ATOM 1228 C CA . ILE A 1 155 ? 10.450 -14.070 -13.771 1.00 53.97 155 ILE A CA 1
ATOM 1229 C C . ILE A 1 155 ? 9.125 -14.218 -14.561 1.00 53.97 155 ILE A C 1
ATOM 1231 O O . ILE A 1 155 ? 8.164 -13.496 -14.340 1.00 53.97 155 ILE A O 1
ATOM 1235 N N . PHE A 1 156 ? 9.072 -15.185 -15.480 1.00 49.78 156 PHE A N 1
ATOM 1236 C CA . PHE A 1 156 ? 7.930 -15.536 -16.318 1.00 49.78 156 PHE A CA 1
ATOM 1237 C C . PHE A 1 156 ? 7.026 -16.663 -15.774 1.00 49.78 156 PHE A C 1
ATOM 1239 O O . PHE A 1 156 ? 5.982 -16.912 -16.366 1.00 49.78 156 PHE A O 1
ATOM 1246 N N . GLU A 1 157 ? 7.425 -17.370 -14.713 1.00 51.62 157 GLU A N 1
ATOM 1247 C CA . GLU A 1 157 ? 6.651 -18.456 -14.079 1.00 51.62 157 GLU A CA 1
ATOM 1248 C C . GLU A 1 157 ? 5.903 -18.010 -12.825 1.00 51.62 157 GLU A C 1
ATOM 1250 O O . GLU A 1 157 ? 5.093 -18.767 -12.301 1.00 51.62 157 GLU A O 1
ATOM 1255 N N . ILE A 1 158 ? 6.140 -16.786 -12.354 1.00 54.22 158 ILE A N 1
ATOM 1256 C CA . ILE A 1 158 ? 5.277 -16.167 -11.357 1.00 54.22 158 ILE A CA 1
ATOM 1257 C C . ILE A 1 158 ? 4.155 -15.510 -12.164 1.00 54.22 158 ILE A C 1
ATOM 1259 O O . ILE A 1 158 ? 4.404 -14.470 -12.783 1.00 54.22 158 ILE A O 1
ATOM 1263 N N . PRO A 1 159 ? 2.955 -16.117 -12.264 1.00 54.41 159 PRO A N 1
ATOM 1264 C CA . PRO A 1 159 ? 1.848 -15.452 -12.925 1.00 54.41 159 PRO A CA 1
ATOM 1265 C C . PRO A 1 159 ? 1.665 -14.084 -12.268 1.00 54.41 159 PRO A C 1
ATOM 1267 O O . PRO A 1 159 ? 1.740 -13.951 -11.049 1.00 54.41 159 PRO A O 1
ATOM 1270 N N . PHE A 1 160 ? 1.450 -13.063 -13.098 1.00 54.41 160 PHE A N 1
ATOM 1271 C CA . PHE A 1 160 ? 1.357 -11.649 -12.706 1.00 54.41 160 PHE A CA 1
ATOM 1272 C C . PHE A 1 160 ? 0.334 -11.391 -11.575 1.00 54.41 160 PHE A C 1
ATOM 1274 O O . PHE A 1 160 ? 0.376 -10.357 -10.919 1.00 54.41 160 PHE A O 1
ATOM 1281 N N . ALA A 1 161 ? -0.541 -12.365 -11.316 1.00 60.97 161 ALA A N 1
ATOM 1282 C CA . ALA A 1 161 ? -1.324 -12.506 -10.103 1.00 60.97 161 ALA A CA 1
ATOM 1283 C C . ALA A 1 161 ? -1.391 -13.994 -9.702 1.00 60.97 161 ALA A C 1
ATOM 1285 O O . ALA A 1 161 ? -2.324 -14.702 -10.082 1.00 60.97 161 ALA A O 1
ATOM 1286 N N . THR A 1 162 ? -0.405 -14.501 -8.956 1.00 59.91 162 THR A N 1
ATOM 1287 C CA . THR A 1 162 ? -0.635 -15.719 -8.165 1.00 59.91 162 THR A CA 1
ATOM 1288 C C . THR A 1 162 ? -1.698 -15.370 -7.132 1.00 59.91 162 THR A C 1
ATOM 1290 O O . THR A 1 162 ? -1.464 -14.523 -6.271 1.00 59.91 162 THR A O 1
ATOM 1293 N N . GLU A 1 163 ? -2.875 -15.981 -7.248 1.00 65.69 163 GLU A N 1
ATOM 1294 C CA . GLU A 1 163 ? -3.964 -15.801 -6.295 1.00 65.69 163 GLU A CA 1
ATOM 1295 C C . GLU A 1 163 ? -3.462 -16.179 -4.898 1.00 65.69 163 GLU A C 1
ATOM 1297 O O . GLU A 1 163 ? -3.019 -17.304 -4.643 1.00 65.69 163 GLU A O 1
ATOM 1302 N N . ILE A 1 164 ? -3.453 -15.198 -3.997 1.00 79.56 164 ILE A N 1
ATOM 1303 C CA . ILE A 1 164 ? -3.162 -15.443 -2.591 1.00 79.56 164 ILE A CA 1
ATOM 1304 C C . ILE A 1 164 ? -4.269 -16.367 -2.082 1.00 79.56 164 ILE A C 1
ATOM 1306 O O . ILE A 1 164 ? -5.443 -16.104 -2.313 1.00 79.56 164 ILE A O 1
ATOM 1310 N N . SER A 1 165 ? -3.910 -17.455 -1.395 1.00 86.38 165 SER A N 1
ATOM 1311 C CA . SER A 1 165 ? -4.914 -18.378 -0.853 1.00 86.38 165 SER A CA 1
ATOM 1312 C C . SER A 1 165 ? -5.938 -17.633 0.010 1.00 86.38 165 SER A C 1
ATOM 1314 O O . SER A 1 165 ? -5.544 -16.864 0.888 1.00 86.38 165 SER A O 1
ATOM 1316 N N . ASP A 1 166 ? -7.227 -17.955 -0.148 1.00 87.19 166 ASP A N 1
ATOM 1317 C CA . ASP A 1 166 ? -8.336 -17.393 0.643 1.00 87.19 166 ASP A CA 1
ATOM 1318 C C . ASP A 1 166 ? -8.067 -17.373 2.153 1.00 87.19 166 ASP A C 1
ATOM 1320 O O . ASP A 1 166 ? -8.455 -16.448 2.866 1.00 87.19 166 ASP A O 1
ATOM 1324 N N . LYS A 1 167 ? -7.365 -18.394 2.663 1.00 89.44 167 LYS A N 1
ATOM 1325 C CA . LYS A 1 167 ? -6.989 -18.481 4.080 1.00 89.44 167 LYS A CA 1
ATOM 1326 C C . LYS A 1 167 ? -6.047 -17.353 4.492 1.00 89.44 167 LYS A C 1
ATOM 1328 O O . LYS A 1 167 ? -6.200 -16.801 5.575 1.00 89.44 167 LYS A O 1
ATOM 1333 N N . CYS A 1 168 ? -5.075 -17.029 3.644 1.00 88.06 168 CYS A N 1
ATOM 1334 C CA . CYS A 1 168 ? -4.143 -15.937 3.883 1.00 88.06 168 CYS A CA 1
ATOM 1335 C C . CYS A 1 168 ? -4.880 -14.595 3.827 1.00 88.06 168 CYS A C 1
ATOM 1337 O O . CYS A 1 168 ? -4.755 -13.812 4.765 1.00 88.06 168 CYS A O 1
ATOM 1339 N N . CYS A 1 169 ? -5.738 -14.380 2.822 1.00 89.25 169 CYS A N 1
ATOM 1340 C CA . CYS A 1 169 ? -6.589 -13.189 2.746 1.00 89.25 169 CYS A CA 1
ATOM 1341 C C . CYS A 1 169 ? -7.428 -13.009 4.019 1.00 89.25 169 CYS A C 1
ATOM 1343 O O . CYS A 1 169 ? -7.406 -11.940 4.619 1.00 89.25 169 CYS A O 1
ATOM 1345 N N . ALA A 1 170 ? -8.084 -14.068 4.501 1.00 90.81 170 ALA A N 1
ATOM 1346 C CA . ALA A 1 170 ? -8.863 -14.008 5.735 1.00 90.81 170 ALA A CA 1
ATOM 1347 C C . ALA A 1 170 ? -8.012 -13.629 6.961 1.00 90.81 170 ALA A C 1
ATOM 1349 O O . ALA A 1 170 ? -8.455 -12.847 7.798 1.00 90.81 170 ALA A O 1
ATOM 1350 N N . ILE A 1 171 ? -6.787 -14.151 7.077 1.00 90.88 171 ILE A N 1
ATOM 1351 C CA . ILE A 1 171 ? -5.875 -13.795 8.175 1.00 90.88 171 ILE A CA 1
ATOM 1352 C C . ILE A 1 171 ? -5.460 -12.321 8.079 1.00 90.88 171 ILE A C 1
ATOM 1354 O O . ILE A 1 171 ? -5.492 -11.621 9.092 1.00 90.88 171 ILE A O 1
ATOM 1358 N N . LEU A 1 172 ? -5.112 -11.844 6.880 1.00 89.81 172 LEU A N 1
ATOM 1359 C CA . LEU A 1 172 ? -4.723 -10.451 6.646 1.00 89.81 172 LEU A CA 1
ATOM 1360 C C . LEU A 1 172 ? -5.859 -9.483 6.990 1.00 89.81 172 LEU A C 1
ATOM 1362 O O . LEU A 1 172 ? -5.620 -8.492 7.679 1.00 89.81 172 LEU A O 1
ATOM 1366 N N . GLU A 1 173 ? -7.094 -9.805 6.600 1.00 91.75 173 GLU A N 1
ATOM 1367 C CA . GLU A 1 173 ? -8.277 -9.007 6.939 1.00 91.75 173 GLU A CA 1
ATOM 1368 C C . GLU A 1 173 ? -8.493 -8.930 8.454 1.00 91.75 173 GLU A C 1
ATOM 1370 O O . GLU A 1 173 ? -8.661 -7.845 9.011 1.00 91.75 173 GLU A O 1
ATOM 1375 N N . ILE A 1 174 ? -8.393 -10.057 9.166 1.00 92.56 174 ILE A N 1
ATOM 1376 C CA . ILE A 1 174 ? -8.567 -10.073 10.626 1.00 92.56 174 ILE A CA 1
ATOM 1377 C C . ILE A 1 174 ? -7.439 -9.293 11.328 1.00 92.56 174 ILE A C 1
ATOM 1379 O O . ILE A 1 174 ? -7.686 -8.580 12.307 1.00 92.56 174 ILE A O 1
ATOM 1383 N N . SER A 1 175 ? -6.199 -9.400 10.846 1.00 91.69 175 SER A N 1
ATOM 1384 C CA . SER A 1 175 ? -5.077 -8.620 11.378 1.00 91.69 175 SER A CA 1
ATOM 1385 C C . SER A 1 175 ? -5.220 -7.124 11.085 1.00 91.69 175 SER A C 1
ATOM 1387 O O . SER A 1 175 ? -4.920 -6.309 11.961 1.00 91.69 175 SER A O 1
ATOM 1389 N N . SER A 1 176 ? -5.729 -6.755 9.908 1.00 90.44 176 SER A N 1
ATOM 1390 C CA . SER A 1 176 ? -6.067 -5.373 9.551 1.00 90.44 176 SER A CA 1
ATOM 1391 C C . SER A 1 176 ? -7.126 -4.803 10.495 1.00 90.44 176 SER A C 1
ATOM 1393 O O . SER A 1 176 ? -6.919 -3.757 11.117 1.00 90.44 176 SER A O 1
ATOM 1395 N N . ASP A 1 177 ? -8.204 -5.554 10.720 1.00 92.44 177 ASP A N 1
ATOM 1396 C CA . ASP A 1 177 ? -9.261 -5.214 11.669 1.00 92.44 177 ASP A CA 1
ATOM 1397 C C . ASP A 1 177 ? -8.723 -5.000 13.092 1.00 92.44 177 ASP A C 1
ATOM 1399 O O . ASP A 1 177 ? -9.144 -4.077 13.799 1.00 92.44 177 ASP A O 1
ATOM 1403 N N . ALA A 1 178 ? -7.783 -5.843 13.532 1.00 92.75 178 ALA A N 1
ATOM 1404 C CA . ALA A 1 178 ? -7.169 -5.738 14.852 1.00 92.75 178 ALA A CA 1
ATOM 1405 C C . ALA A 1 178 ? -6.319 -4.468 15.004 1.00 92.75 178 ALA A C 1
ATOM 1407 O O . ALA A 1 178 ? -6.384 -3.806 16.044 1.00 92.75 178 ALA A O 1
ATOM 1408 N N . ILE A 1 179 ? -5.540 -4.113 13.977 1.00 92.69 179 ILE A N 1
ATOM 1409 C CA . ILE A 1 179 ? -4.758 -2.871 13.955 1.00 92.69 179 ILE A CA 1
ATOM 1410 C C . ILE A 1 179 ? -5.693 -1.661 13.935 1.00 92.69 179 ILE A C 1
ATOM 1412 O O . ILE A 1 179 ? -5.513 -0.754 14.746 1.00 92.69 179 ILE A O 1
ATOM 1416 N N . SER A 1 180 ? -6.717 -1.673 13.078 1.00 91.56 180 SER A N 1
ATOM 1417 C CA . SER A 1 180 ? -7.702 -0.593 12.964 1.00 91.56 180 SER A CA 1
ATOM 1418 C C . SER A 1 180 ? -8.410 -0.326 14.295 1.00 91.56 180 SER A C 1
ATOM 1420 O O . SER A 1 180 ? -8.456 0.814 14.751 1.00 91.56 180 SER A O 1
ATOM 1422 N N . ALA A 1 181 ? -8.870 -1.375 14.985 1.00 91.69 181 ALA A N 1
ATOM 1423 C CA . ALA A 1 181 ? -9.524 -1.227 16.284 1.00 91.69 181 ALA A CA 1
ATOM 1424 C C . ALA A 1 181 ? -8.586 -0.669 17.370 1.00 91.69 181 ALA A C 1
ATOM 1426 O O . ALA A 1 181 ? -9.020 0.085 18.239 1.00 91.69 181 ALA A O 1
ATOM 1427 N N . ASN A 1 182 ? -7.301 -1.035 17.342 1.00 90.25 182 ASN A N 1
ATOM 1428 C CA . ASN A 1 182 ? -6.315 -0.476 18.269 1.00 90.25 182 ASN A CA 1
ATOM 1429 C C . ASN A 1 182 ? -6.000 0.990 17.959 1.00 90.25 182 ASN A C 1
ATOM 1431 O O . ASN A 1 182 ? -5.844 1.777 18.891 1.00 90.25 182 ASN A O 1
ATOM 1435 N N . GLN A 1 183 ? -5.915 1.346 16.677 1.00 92.25 183 GLN A N 1
ATOM 1436 C CA . GLN A 1 183 ? -5.697 2.719 16.235 1.00 92.25 183 GLN A CA 1
ATOM 1437 C C . GLN A 1 183 ? -6.859 3.619 16.671 1.00 92.25 183 GLN A C 1
ATOM 1439 O O . GLN A 1 183 ? -6.623 4.639 17.308 1.00 92.25 183 GLN A O 1
ATOM 1444 N N . GLU A 1 184 ? -8.101 3.181 16.450 1.00 90.56 184 GLU A N 1
ATOM 1445 C CA . GLU A 1 184 ? -9.311 3.880 16.899 1.00 90.56 184 GLU A CA 1
ATOM 1446 C C . GLU A 1 184 ? -9.296 4.118 18.421 1.00 90.56 184 GLU A C 1
ATOM 1448 O O . GLU A 1 184 ? -9.562 5.221 18.892 1.00 90.56 184 GLU A O 1
ATOM 1453 N N . CYS A 1 185 ? -8.926 3.108 19.221 1.00 89.62 185 CYS A N 1
ATOM 1454 C CA . CYS A 1 185 ? -8.783 3.280 20.671 1.00 89.62 185 CYS A CA 1
ATOM 1455 C C . CYS A 1 185 ? -7.704 4.301 21.053 1.00 89.62 185 CYS A C 1
ATOM 1457 O O . CYS A 1 185 ? -7.898 5.060 22.001 1.00 89.62 185 CYS A O 1
ATOM 1459 N N . ALA A 1 186 ? -6.560 4.285 20.368 1.00 90.06 186 ALA A N 1
ATOM 1460 C CA . ALA A 1 186 ? -5.462 5.201 20.654 1.00 90.06 186 ALA A CA 1
ATOM 1461 C C . ALA A 1 186 ? -5.835 6.649 20.305 1.00 90.06 186 ALA A C 1
ATOM 1463 O O . ALA A 1 186 ? -5.554 7.553 21.085 1.00 90.06 186 ALA A O 1
ATOM 1464 N N . GLU A 1 187 ? -6.510 6.862 19.174 1.00 90.44 187 GLU A N 1
ATOM 1465 C CA . GLU A 1 187 ? -7.012 8.173 18.751 1.00 90.44 187 GLU A CA 1
ATOM 1466 C C . GLU A 1 187 ? -8.018 8.737 19.753 1.00 90.44 187 GLU A C 1
ATOM 1468 O O . GLU A 1 187 ? -7.878 9.880 20.180 1.00 90.44 187 GLU A O 1
ATOM 1473 N N . VAL A 1 188 ? -8.958 7.910 20.213 1.00 89.44 188 VAL A N 1
ATOM 1474 C CA . VAL A 1 188 ? -9.915 8.290 21.258 1.00 89.44 188 VAL A CA 1
ATOM 1475 C C . VAL A 1 188 ? -9.207 8.731 22.543 1.00 89.44 188 VAL A C 1
ATOM 1477 O O . VAL A 1 188 ? -9.611 9.720 23.150 1.00 89.44 188 VAL A O 1
ATOM 1480 N N . GLU A 1 189 ? -8.155 8.030 22.974 1.00 89.75 189 GLU A N 1
ATOM 1481 C CA . GLU A 1 189 ? -7.406 8.405 24.182 1.00 89.75 189 GLU A CA 1
ATOM 1482 C C . GLU A 1 189 ? -6.670 9.743 23.999 1.00 89.75 189 GLU A C 1
ATOM 1484 O O . GLU A 1 189 ? -6.753 10.615 24.864 1.00 89.75 189 GLU A O 1
ATOM 1489 N N . ILE A 1 190 ? -6.026 9.943 22.843 1.00 91.88 190 ILE A N 1
ATOM 1490 C CA . ILE A 1 190 ? -5.339 11.197 22.492 1.00 91.88 190 ILE A CA 1
ATOM 1491 C C . ILE A 1 190 ? -6.333 12.367 22.445 1.00 91.88 190 ILE A C 1
ATOM 1493 O O . ILE A 1 190 ? -6.052 13.462 22.937 1.00 91.88 190 ILE A O 1
ATOM 1497 N N . GLU A 1 191 ? -7.512 12.160 21.861 1.00 87.94 191 GLU A N 1
ATOM 1498 C CA . GLU A 1 191 ? -8.547 13.189 21.779 1.00 87.94 191 GLU A CA 1
ATOM 1499 C C . GLU A 1 191 ? -9.167 13.500 23.139 1.00 87.94 191 GLU A C 1
ATOM 1501 O O . GLU A 1 191 ? -9.402 14.671 23.445 1.00 87.94 191 GLU A O 1
ATOM 1506 N N . LYS A 1 192 ? -9.383 12.485 23.982 1.00 89.25 192 LYS A N 1
ATOM 1507 C CA . LYS A 1 192 ? -9.825 12.666 25.371 1.00 89.25 192 LYS A CA 1
ATOM 1508 C C . LYS A 1 192 ? -8.819 13.460 26.185 1.00 89.25 192 LYS A C 1
ATOM 1510 O O . LYS A 1 192 ? -9.226 14.336 26.943 1.00 89.25 192 LYS A O 1
ATOM 1515 N N . GLU A 1 193 ? -7.527 13.198 26.019 1.00 90.31 193 GLU A N 1
ATOM 1516 C CA . GLU A 1 193 ? -6.477 13.972 26.682 1.00 90.31 193 GLU A CA 1
ATOM 1517 C C . GLU A 1 193 ? -6.474 15.431 26.201 1.00 90.31 193 GLU A C 1
ATOM 1519 O O . GLU A 1 193 ? -6.411 16.359 27.007 1.00 90.31 193 GLU A O 1
ATOM 1524 N N . LYS A 1 194 ? -6.616 15.650 24.889 1.00 90.88 194 LYS A N 1
ATOM 1525 C CA . LYS A 1 194 ? -6.566 16.987 24.284 1.00 90.88 194 LYS A CA 1
ATOM 1526 C C . LYS A 1 194 ? -7.804 17.844 24.566 1.00 90.88 194 LYS A C 1
ATOM 1528 O O . LYS A 1 194 ? -7.676 19.052 24.763 1.00 90.88 194 LYS A O 1
ATOM 1533 N N . TRP A 1 195 ? -8.995 17.252 24.536 1.00 84.81 195 TRP A N 1
ATOM 1534 C CA . TRP A 1 195 ? -10.274 17.974 24.568 1.00 84.81 195 TRP A CA 1
ATOM 1535 C C . TRP A 1 195 ? -11.111 17.690 25.822 1.00 84.81 195 TRP A C 1
ATOM 1537 O O . TRP A 1 195 ? -12.131 18.347 26.043 1.00 84.81 195 TRP A O 1
ATOM 1547 N N . GLY A 1 196 ? -10.704 16.746 26.671 1.00 85.56 196 GLY A N 1
ATOM 1548 C CA . GLY A 1 196 ? -11.428 16.388 27.887 1.00 85.56 196 GLY A CA 1
ATOM 1549 C C . GLY A 1 196 ? -12.851 15.912 27.592 1.00 85.56 196 GLY A C 1
ATOM 1550 O O . GLY A 1 196 ? -13.106 15.219 26.614 1.00 85.56 196 GLY A O 1
ATOM 1551 N N . ASN A 1 197 ? -13.819 16.320 28.415 1.00 81.31 197 ASN A N 1
ATOM 1552 C CA . ASN A 1 197 ? -15.211 15.849 28.327 1.00 81.31 197 ASN A CA 1
ATOM 1553 C C . ASN A 1 197 ? -15.981 16.302 27.070 1.00 81.31 197 ASN A C 1
ATOM 1555 O O . ASN A 1 197 ? -17.090 15.825 26.849 1.00 81.31 197 ASN A O 1
ATOM 1559 N N . ILE A 1 198 ? -15.431 17.215 26.262 1.00 81.75 198 ILE A N 1
ATOM 1560 C CA . ILE A 1 198 ? -16.066 17.718 25.030 1.00 81.75 198 ILE A CA 1
ATOM 1561 C C . ILE A 1 198 ? -15.479 17.097 23.755 1.00 81.75 198 ILE A C 1
ATOM 1563 O O . ILE A 1 198 ? -15.786 17.570 22.664 1.00 81.75 198 ILE A O 1
ATOM 1567 N N . TRP A 1 199 ? -14.639 16.065 23.883 1.00 84.50 199 TRP A N 1
ATOM 1568 C CA . TRP A 1 199 ? -14.002 15.401 22.743 1.00 84.50 199 TRP A CA 1
ATOM 1569 C C . TRP A 1 199 ? -15.030 14.795 21.769 1.00 84.50 199 TRP A C 1
ATOM 1571 O O . TRP A 1 199 ? -14.913 14.967 20.559 1.00 84.50 199 TRP A O 1
ATOM 1581 N N . LEU A 1 200 ? -16.087 14.159 22.292 1.00 84.31 200 LEU A N 1
ATOM 1582 C CA . LEU A 1 200 ? -17.129 13.522 21.489 1.00 84.31 200 LEU A CA 1
ATOM 1583 C C . LEU A 1 200 ? -18.334 14.446 21.319 1.00 84.31 200 LEU A C 1
ATOM 1585 O O . LEU A 1 200 ? -19.066 14.713 22.272 1.00 84.31 200 LEU A O 1
ATOM 1589 N N . ILE A 1 201 ? -18.603 14.882 20.089 1.00 85.75 201 ILE A N 1
ATOM 1590 C CA . ILE A 1 201 ? -19.753 15.741 19.783 1.00 85.75 201 ILE A CA 1
ATOM 1591 C C . ILE A 1 201 ? -21.043 14.911 19.829 1.00 85.75 201 ILE A C 1
ATOM 1593 O O . ILE A 1 201 ? -21.460 14.296 18.852 1.00 85.75 201 ILE A O 1
ATOM 1597 N N . THR A 1 202 ? -21.685 14.904 20.995 1.00 87.00 202 THR A N 1
ATOM 1598 C CA . THR A 1 202 ? -23.010 14.303 21.210 1.00 87.00 202 THR A CA 1
ATOM 1599 C C . THR A 1 202 ? -24.089 15.387 21.175 1.00 87.00 202 THR A C 1
ATOM 1601 O O . THR A 1 202 ? -23.812 16.538 21.505 1.00 87.00 202 THR A O 1
ATOM 1604 N N . ASN A 1 203 ? -25.336 15.035 20.834 1.00 88.69 203 ASN A N 1
ATOM 1605 C CA . ASN A 1 203 ? -26.476 15.969 20.819 1.00 88.69 203 ASN A CA 1
ATOM 1606 C C . ASN A 1 203 ? -26.600 16.773 22.133 1.00 88.69 203 ASN A C 1
ATOM 1608 O O . ASN A 1 203 ? -26.772 17.987 22.100 1.00 88.69 203 ASN A O 1
ATOM 1612 N N . ASP A 1 204 ? -26.413 16.121 23.284 1.00 87.31 204 ASP A N 1
ATOM 1613 C CA . ASP A 1 204 ? -26.402 16.785 24.596 1.00 87.31 204 ASP A CA 1
ATOM 1614 C C . ASP A 1 204 ? -25.315 17.875 24.696 1.00 87.31 204 ASP A C 1
ATOM 1616 O O . ASP A 1 204 ? -25.591 19.021 25.052 1.00 87.31 204 ASP A O 1
ATOM 1620 N N . ILE A 1 205 ? -24.090 17.567 24.264 1.00 85.94 205 ILE A N 1
ATOM 1621 C CA . ILE A 1 205 ? -22.986 18.534 24.229 1.00 85.94 205 ILE A CA 1
ATOM 1622 C C . ILE A 1 205 ? -23.299 19.672 23.249 1.00 85.94 205 ILE A C 1
ATOM 1624 O O . ILE A 1 205 ? -23.062 20.832 23.579 1.00 85.94 205 ILE A O 1
ATOM 1628 N N . CYS A 1 206 ? -23.896 19.397 22.084 1.00 87.25 206 CYS A N 1
ATOM 1629 C CA . CYS A 1 206 ? -24.344 20.446 21.161 1.00 87.25 206 CYS A CA 1
ATOM 1630 C C . CYS A 1 206 ? -25.352 21.400 21.818 1.00 87.25 206 CYS A C 1
ATOM 1632 O O . CYS A 1 206 ? -25.187 22.617 21.726 1.00 87.25 206 CYS A O 1
ATOM 1634 N N . GLN A 1 207 ? -26.345 20.870 22.537 1.00 89.62 207 GLN A N 1
ATOM 1635 C CA . GLN A 1 207 ? -27.338 21.682 23.247 1.00 89.62 207 GLN A CA 1
ATOM 1636 C C . GLN A 1 207 ? -26.700 22.533 24.352 1.00 89.62 207 GLN A C 1
ATOM 1638 O O . GLN A 1 207 ? -27.022 23.719 24.490 1.00 89.62 207 GLN A O 1
ATOM 1643 N N . GLN A 1 208 ? -25.751 21.971 25.104 1.00 86.19 208 GLN A N 1
ATOM 1644 C CA . GLN A 1 208 ? -24.987 22.713 26.110 1.00 86.19 208 GLN A CA 1
ATOM 1645 C C . GLN A 1 208 ? -24.145 23.828 25.473 1.00 86.19 208 GLN A C 1
ATOM 1647 O O . GLN A 1 208 ? -24.125 24.960 25.966 1.00 86.19 208 GLN A O 1
ATOM 1652 N N . LEU A 1 209 ? -23.482 23.546 24.347 1.00 86.94 209 LEU A N 1
ATOM 1653 C CA . LEU A 1 209 ? -22.694 24.527 23.601 1.00 86.94 209 LEU A CA 1
ATOM 1654 C C . LEU A 1 209 ? -23.567 25.660 23.050 1.00 86.94 209 LEU A C 1
ATOM 1656 O O . LEU A 1 209 ? -23.186 26.826 23.164 1.00 86.94 209 LEU A O 1
ATOM 1660 N N . ASP A 1 210 ? -24.738 25.350 22.501 1.00 88.94 210 ASP A N 1
ATOM 1661 C CA . ASP A 1 210 ? -25.668 26.352 21.978 1.00 88.94 210 ASP A CA 1
ATOM 1662 C C . ASP A 1 210 ? -26.284 27.209 23.082 1.00 88.94 210 ASP A C 1
ATOM 1664 O O . ASP A 1 210 ? -26.424 28.425 22.920 1.00 88.94 210 ASP A O 1
ATOM 1668 N N . THR A 1 211 ? -26.586 26.609 24.234 1.00 88.94 211 THR A N 1
ATOM 1669 C CA . THR A 1 211 ? -27.048 27.337 25.422 1.00 88.94 211 THR A CA 1
ATOM 1670 C C . THR A 1 211 ? -25.964 28.290 25.919 1.00 88.94 211 THR A C 1
ATOM 1672 O O . THR A 1 211 ? -26.217 29.484 26.078 1.00 88.94 211 THR A O 1
ATOM 1675 N N . ARG A 1 212 ? -24.718 27.816 26.044 1.00 83.94 212 ARG A N 1
ATOM 1676 C CA . ARG A 1 212 ? -23.568 28.655 26.411 1.00 83.94 212 ARG A CA 1
ATOM 1677 C C . ARG A 1 212 ? -23.357 29.805 25.423 1.00 83.94 212 ARG A C 1
ATOM 1679 O O . ARG A 1 212 ? -23.151 30.938 25.845 1.00 83.94 212 ARG A O 1
ATOM 1686 N N . LYS A 1 213 ? -23.472 29.555 24.114 1.00 87.12 213 LYS A N 1
ATOM 1687 C CA . LYS A 1 213 ? -23.389 30.602 23.077 1.00 87.12 213 LYS A CA 1
ATOM 1688 C C . LYS A 1 213 ? -24.506 31.641 23.188 1.00 87.12 213 LYS A C 1
ATOM 1690 O O . LYS A 1 213 ? -24.278 32.804 22.865 1.00 87.12 213 LYS A O 1
ATOM 1695 N N . LYS A 1 214 ? -25.726 31.249 23.571 1.00 87.69 214 LYS A N 1
ATOM 1696 C CA . LYS A 1 214 ? -26.832 32.197 23.802 1.00 87.69 214 LYS A CA 1
ATOM 1697 C C . LYS A 1 214 ? -26.538 33.090 25.009 1.00 87.69 214 LYS A C 1
ATOM 1699 O O . LYS A 1 214 ? -26.632 34.303 24.873 1.00 87.69 214 LYS A O 1
ATOM 1704 N N . LEU A 1 215 ? -26.075 32.505 26.116 1.00 83.06 215 LEU A N 1
ATOM 1705 C CA . LEU A 1 215 ? -25.715 33.242 27.333 1.00 83.06 215 LEU A CA 1
ATOM 1706 C C . LEU A 1 215 ? -24.561 34.231 27.109 1.00 83.06 215 LEU A C 1
ATOM 1708 O O . LEU A 1 215 ? -24.632 35.367 27.565 1.00 83.06 215 LEU A O 1
ATOM 1712 N N . VAL A 1 216 ? -23.519 33.840 26.365 1.00 83.31 216 VAL A N 1
ATOM 1713 C CA . VAL A 1 216 ? -22.407 34.749 26.021 1.00 83.31 216 VAL A CA 1
ATOM 1714 C C . VAL A 1 216 ? -22.899 35.927 25.178 1.00 83.31 216 VAL A C 1
ATOM 1716 O O . VAL A 1 216 ? -22.584 37.071 25.492 1.00 83.31 216 VAL A O 1
ATOM 1719 N N . ARG A 1 217 ? -23.733 35.673 24.159 1.00 81.12 217 ARG A N 1
ATOM 1720 C CA . ARG A 1 217 ? -24.330 36.741 23.336 1.00 81.12 217 ARG A CA 1
ATOM 1721 C C . ARG A 1 217 ? -25.205 37.686 24.156 1.00 81.12 217 ARG A C 1
ATOM 1723 O O . ARG A 1 217 ? -25.199 38.891 23.921 1.00 81.12 217 ARG A O 1
ATOM 1730 N N . GLU A 1 218 ? -25.957 37.153 25.111 1.00 77.88 218 GLU A N 1
ATOM 1731 C CA . GLU A 1 218 ? -26.782 37.949 26.016 1.00 77.88 218 GLU A CA 1
ATOM 1732 C C . GLU A 1 218 ? -25.921 38.817 26.946 1.00 77.88 218 GLU A C 1
ATOM 1734 O O . GLU A 1 218 ? -26.153 40.021 27.040 1.00 77.88 218 GLU A O 1
ATOM 1739 N N . ALA A 1 219 ? -24.855 38.260 27.530 1.00 76.12 219 ALA A N 1
ATOM 1740 C CA . ALA A 1 219 ? -23.895 38.997 28.353 1.00 76.12 219 ALA A CA 1
ATOM 1741 C C . ALA A 1 219 ? -23.157 40.102 27.570 1.00 76.12 219 ALA A C 1
ATOM 1743 O O . ALA A 1 219 ? -22.966 41.207 28.082 1.00 76.12 219 ALA A O 1
ATOM 1744 N N . GLU A 1 220 ? -22.786 39.849 26.313 1.00 80.12 220 GLU A N 1
ATOM 1745 C CA . GLU A 1 220 ? -22.213 40.859 25.412 1.00 80.12 220 GLU A CA 1
ATOM 1746 C C . GLU A 1 220 ? -23.216 41.974 25.089 1.00 80.12 220 GLU A C 1
ATOM 1748 O O . GLU A 1 220 ? -22.857 43.155 25.070 1.00 80.12 220 GLU A O 1
ATOM 1753 N N . SER A 1 221 ? -24.487 41.617 24.891 1.00 77.88 221 SER A N 1
ATOM 1754 C CA . SER A 1 221 ? -25.567 42.580 24.669 1.00 77.88 221 SER A CA 1
ATOM 1755 C C . SER A 1 221 ? -25.794 43.457 25.908 1.00 77.88 221 SER A C 1
ATOM 1757 O O . SER A 1 221 ? -25.894 44.677 25.786 1.00 77.88 221 SER A O 1
ATOM 1759 N N . ILE A 1 222 ? -25.767 42.872 27.112 1.00 75.00 222 ILE A N 1
ATOM 1760 C CA . ILE A 1 222 ? -25.860 43.594 28.392 1.00 75.00 222 ILE A CA 1
ATOM 1761 C C . ILE A 1 222 ? -24.657 44.532 28.579 1.00 75.00 222 ILE A C 1
ATOM 1763 O O . ILE A 1 222 ? -24.844 45.716 28.864 1.00 75.00 222 ILE A O 1
ATOM 1767 N N . LYS A 1 223 ? -23.429 44.057 28.328 1.00 74.38 223 LYS A N 1
ATOM 1768 C CA . LYS A 1 223 ? -22.202 44.872 28.397 1.00 74.38 223 LYS A CA 1
ATOM 1769 C C . LYS A 1 223 ? -22.240 46.064 27.434 1.00 74.38 223 LYS A C 1
ATOM 1771 O O . LYS A 1 223 ? -21.783 47.150 27.779 1.00 74.38 223 LYS A O 1
ATOM 1776 N N . LYS A 1 224 ? -22.821 45.892 26.242 1.00 76.50 224 LYS A N 1
ATOM 1777 C CA . LYS A 1 224 ? -23.009 46.971 25.257 1.00 76.50 224 LYS A CA 1
ATOM 1778 C C . LYS A 1 224 ? -24.087 47.979 25.676 1.00 76.50 224 LYS A C 1
ATOM 1780 O O . LYS A 1 224 ? -24.005 49.145 25.300 1.00 76.50 224 LYS A O 1
ATOM 1785 N N . LYS A 1 225 ? -25.105 47.540 26.422 1.00 73.19 225 LYS A N 1
ATOM 1786 C CA . LYS A 1 225 ? -26.220 48.382 26.890 1.00 73.19 225 LYS A CA 1
ATOM 1787 C C . LYS A 1 225 ? -25.905 49.150 28.179 1.00 73.19 225 LYS A C 1
ATOM 1789 O O . LYS A 1 225 ? -26.530 50.178 28.411 1.00 73.19 225 LYS A O 1
ATOM 1794 N N . LEU A 1 226 ? -24.929 48.704 28.973 1.00 61.06 226 LEU A N 1
ATOM 1795 C CA . LEU A 1 226 ? -24.498 49.347 30.223 1.00 61.06 226 LEU A CA 1
ATOM 1796 C C . LEU A 1 226 ? -22.995 49.705 30.192 1.00 61.06 226 LEU A C 1
ATOM 1798 O O . LEU A 1 226 ? -22.198 49.096 30.907 1.00 61.06 226 LEU A O 1
ATOM 1802 N N . PRO A 1 227 ? -22.578 50.727 29.418 1.00 59.41 227 PRO A N 1
ATOM 1803 C CA . PRO A 1 227 ? -21.191 51.211 29.439 1.00 59.41 227 PRO A CA 1
ATOM 1804 C C . PRO A 1 227 ? -20.789 51.817 30.799 1.00 59.41 227 PRO A C 1
ATOM 1806 O O . PRO A 1 227 ? -19.606 51.894 31.121 1.00 59.41 227 PRO A O 1
ATOM 1809 N N . ALA A 1 228 ? -21.770 52.201 31.622 1.00 57.00 228 ALA A N 1
ATOM 1810 C CA . ALA A 1 228 ? -21.586 52.814 32.937 1.00 57.00 228 ALA A CA 1
ATOM 1811 C C . ALA A 1 228 ? -21.216 51.825 34.063 1.00 57.00 228 ALA A C 1
ATOM 1813 O O . ALA A 1 228 ? -21.086 52.235 35.206 1.00 57.00 228 ALA A O 1
ATOM 1814 N N . ALA A 1 229 ? -21.033 50.529 33.795 1.00 56.00 229 ALA A N 1
ATOM 1815 C CA . ALA A 1 229 ? -20.542 49.592 34.814 1.00 56.00 229 ALA A CA 1
ATOM 1816 C C . ALA A 1 229 ? -19.002 49.581 34.937 1.00 56.00 229 ALA A C 1
ATOM 1818 O O . ALA A 1 229 ? -18.465 48.995 35.869 1.00 56.00 229 ALA A O 1
ATOM 1819 N N . ASN A 1 230 ? -18.283 50.245 34.021 1.00 56.16 230 ASN A N 1
ATOM 1820 C CA . ASN A 1 230 ? -16.815 50.256 33.977 1.00 56.16 230 ASN A CA 1
ATOM 1821 C C . ASN A 1 230 ? -16.177 51.467 34.694 1.00 56.16 230 ASN A C 1
ATOM 1823 O O . ASN A 1 230 ? -14.985 51.714 34.538 1.00 56.16 230 ASN A O 1
ATOM 1827 N N . ILE A 1 231 ? -16.969 52.235 35.451 1.00 57.97 231 ILE A N 1
ATOM 1828 C CA . ILE A 1 231 ? -16.531 53.442 36.183 1.00 57.97 231 ILE A CA 1
ATOM 1829 C C . ILE A 1 231 ? -16.080 53.163 37.624 1.00 57.97 231 ILE A C 1
ATOM 1831 O O . ILE A 1 231 ? -15.555 54.065 38.264 1.00 57.97 231 ILE A O 1
ATOM 1835 N N . PHE A 1 232 ? -16.236 51.934 38.128 1.00 56.94 232 PHE A N 1
ATOM 1836 C CA . PHE A 1 232 ? -15.810 51.552 39.485 1.00 56.94 232 PHE A CA 1
ATOM 1837 C C . PHE A 1 232 ? -14.565 50.651 39.525 1.00 56.94 232 PHE A C 1
ATOM 1839 O O . PHE A 1 232 ? -14.303 50.025 40.546 1.00 56.94 232 PHE A O 1
ATOM 1846 N N . ASN A 1 233 ? -13.773 50.599 38.448 1.00 59.66 233 ASN A N 1
ATOM 1847 C CA . ASN A 1 233 ? -12.416 50.051 38.530 1.00 59.66 233 ASN A CA 1
ATOM 1848 C C . ASN A 1 233 ? -11.492 51.113 39.153 1.00 59.66 233 ASN A C 1
ATOM 1850 O O . ASN A 1 233 ? -10.876 51.896 38.429 1.00 59.66 233 ASN A O 1
ATOM 1854 N N . LEU A 1 234 ? -11.462 51.150 40.487 1.00 45.41 234 LEU A N 1
ATOM 1855 C CA . LEU A 1 234 ? -10.505 51.866 41.336 1.00 45.41 234 LEU A CA 1
ATOM 1856 C C . LEU A 1 234 ? -9.712 50.837 42.144 1.00 45.41 234 LEU A C 1
ATOM 1858 O O . LEU A 1 234 ? -10.361 49.918 42.693 1.00 45.41 234 LEU A O 1
#

Organism: NCBI:txid1268274

InterPro domains:
  IPR001005 SANT/Myb domain [cd00167] (96-134)
  IPR009057 Homedomain-like superfamily [SSF46689] (96-145)
  IPR039601 RNA polymerase I-specific transcription initiation factor Rrn5 [PTHR28079] (36-234)